Protein AF-A0A9W8TVK1-F1 (afdb_monomer_lite)

Organism: NCBI:txid2804962

Secondary structure (DSSP, 8-state):
---B-TTT--B-TTS-HHHHHHHHHHHHTT-PPPPP-----------------------GGGS------TTSSSPPPTTEETTHHHHHHHHHHHHHHTTS-S-EEES-TT--EE---TTTTTT-HHHHHHHHHHHHHHH-SS-TTHHHHHHSSS---HHHHHHHHHHHHHH---------SS-----SS-TTHHHHHHHS--TT------HHHHHHHHHHTT--EEEEEE----TTTTTHHHHHHHHHHHHHHHHHTTSSSHHHHHHHT-SEEE-SPPPEEEE-SS-EEEE-S-S-----S-EEEEEES---

Structure (mmCIF, N/CA/C/O backbone):
data_AF-A0A9W8TVK1-F1
#
_entry.id   AF-A0A9W8TVK1-F1
#
loop_
_atom_site.group_PDB
_atom_site.id
_atom_site.type_symbol
_atom_site.label_atom_id
_atom_site.label_alt_id
_atom_site.label_comp_id
_atom_site.label_asym_id
_atom_site.label_entity_id
_atom_site.label_seq_id
_atom_site.pdbx_PDB_ins_code
_atom_site.Cartn_x
_atom_site.Cartn_y
_atom_site.Cartn_z
_atom_site.occupancy
_atom_site.B_iso_or_equiv
_atom_site.auth_seq_id
_atom_site.auth_comp_id
_atom_site.auth_asym_id
_atom_site.auth_atom_id
_atom_site.pdbx_PDB_model_num
ATOM 1 N N . MET A 1 1 ? 12.553 9.347 27.589 1.00 48.44 1 MET A N 1
ATOM 2 C CA . MET A 1 1 ? 11.485 8.342 27.395 1.00 48.44 1 MET A CA 1
ATOM 3 C C . MET A 1 1 ? 12.047 7.304 26.443 1.00 48.44 1 MET A C 1
ATOM 5 O O . MET A 1 1 ? 12.415 7.686 25.342 1.00 48.44 1 MET A O 1
ATOM 9 N N . GLY A 1 2 ? 12.247 6.070 26.909 1.00 58.81 2 GLY A N 1
ATOM 10 C CA . GLY A 1 2 ? 12.900 5.011 26.130 1.00 58.81 2 GLY A CA 1
ATOM 11 C C . GLY A 1 2 ? 11.951 4.334 25.142 1.00 58.81 2 GLY A C 1
ATOM 12 O O . GLY A 1 2 ? 10.731 4.436 25.269 1.00 58.81 2 GLY A O 1
ATOM 13 N N . LEU A 1 3 ? 12.512 3.635 24.157 1.00 64.19 3 LEU A N 1
ATOM 14 C CA . LEU A 1 3 ? 11.744 2.901 23.151 1.00 64.19 3 LEU A CA 1
ATOM 15 C C . LEU A 1 3 ? 11.127 1.637 23.777 1.00 64.19 3 LEU A C 1
ATOM 17 O O . LEU A 1 3 ? 11.858 0.752 24.217 1.00 64.19 3 LEU A O 1
ATOM 21 N N . GLN A 1 4 ? 9.798 1.536 23.803 1.00 79.12 4 GLN A N 1
ATOM 22 C CA . GLN A 1 4 ? 9.070 0.379 24.342 1.00 79.12 4 GLN A CA 1
ATOM 23 C C . GLN A 1 4 ? 8.348 -0.397 23.235 1.00 79.12 4 GLN A C 1
ATOM 25 O O . GLN A 1 4 ? 7.828 0.194 22.283 1.00 79.12 4 GLN A O 1
ATOM 30 N N . CYS A 1 5 ? 8.315 -1.723 23.366 1.00 69.00 5 CYS A N 1
ATOM 31 C CA . CYS A 1 5 ? 7.496 -2.590 22.530 1.00 69.00 5 CYS A CA 1
ATOM 32 C C . CYS A 1 5 ? 6.014 -2.338 22.815 1.00 69.00 5 CYS A C 1
ATOM 34 O O . CYS A 1 5 ? 5.594 -2.380 23.964 1.00 69.00 5 CYS A O 1
ATOM 36 N N . GLN A 1 6 ? 5.206 -2.137 21.777 1.00 70.81 6 GLN A N 1
ATOM 37 C CA . GLN A 1 6 ? 3.778 -1.822 21.933 1.00 70.81 6 GLN A CA 1
ATOM 38 C C . GLN A 1 6 ? 2.880 -3.054 22.147 1.00 70.81 6 GLN A C 1
ATOM 40 O O . GLN A 1 6 ? 1.693 -2.911 22.413 1.00 70.81 6 GLN A O 1
ATOM 45 N N . LEU A 1 7 ? 3.432 -4.268 22.035 1.00 60.31 7 LEU A N 1
ATOM 46 C CA . LEU A 1 7 ? 2.686 -5.520 22.218 1.00 60.31 7 LEU A CA 1
ATOM 47 C C . LEU A 1 7 ? 2.876 -6.112 23.623 1.00 60.31 7 LEU A C 1
ATOM 49 O O . LEU A 1 7 ? 1.936 -6.674 24.179 1.00 60.31 7 LEU A O 1
ATOM 53 N N . CYS A 1 8 ? 4.063 -5.952 24.222 1.00 80.00 8 CYS A N 1
ATOM 54 C CA . CYS A 1 8 ? 4.372 -6.458 25.567 1.00 80.00 8 CYS A CA 1
ATOM 55 C C . CYS A 1 8 ? 4.938 -5.418 26.544 1.00 80.00 8 CYS A C 1
ATOM 57 O O . CYS A 1 8 ? 5.231 -5.770 27.682 1.00 80.00 8 CYS A O 1
ATOM 59 N N . TRP A 1 9 ? 5.095 -4.157 26.130 1.00 78.50 9 TRP A N 1
ATOM 60 C CA . TRP A 1 9 ? 5.579 -3.042 26.961 1.00 78.50 9 TRP A CA 1
ATOM 61 C C . TRP A 1 9 ? 7.025 -3.168 27.474 1.00 78.50 9 TRP A C 1
ATOM 63 O O . TRP A 1 9 ? 7.474 -2.354 28.281 1.00 78.50 9 TRP A O 1
ATOM 73 N N . GLU A 1 10 ? 7.800 -4.133 26.967 1.00 81.00 10 GLU A N 1
ATOM 74 C CA . GLU A 1 10 ? 9.226 -4.262 27.281 1.00 81.00 10 GLU A CA 1
ATOM 75 C C . GLU A 1 10 ? 10.049 -3.112 26.681 1.00 81.00 10 GLU A C 1
ATOM 77 O O . GLU A 1 10 ? 9.802 -2.658 25.561 1.00 81.00 10 GLU A O 1
ATOM 82 N N . ASN A 1 11 ? 11.068 -2.644 27.410 1.00 82.69 11 ASN A N 1
ATOM 83 C CA . ASN A 1 11 ? 12.014 -1.660 26.888 1.00 82.69 11 ASN A CA 1
ATOM 84 C C . ASN A 1 11 ? 12.935 -2.324 25.847 1.00 82.69 11 ASN A C 1
ATOM 86 O O . ASN A 1 11 ? 13.741 -3.193 26.174 1.00 82.69 11 ASN A O 1
ATOM 90 N N . ILE A 1 12 ? 12.832 -1.869 24.600 1.00 87.94 12 ILE A N 1
ATOM 91 C CA . ILE A 1 12 ? 13.580 -2.366 23.439 1.00 87.94 12 ILE A CA 1
ATOM 92 C C . ILE A 1 12 ? 14.610 -1.349 22.922 1.00 87.94 12 ILE A C 1
ATOM 94 O O . ILE A 1 12 ? 15.161 -1.501 21.830 1.00 87.94 12 ILE A O 1
ATOM 98 N N . GLU A 1 13 ? 14.896 -0.300 23.693 1.00 83.19 13 GLU A N 1
ATOM 99 C CA . GLU A 1 13 ? 15.828 0.771 23.332 1.00 83.19 13 GLU A CA 1
ATOM 100 C C . GLU A 1 13 ? 17.238 0.240 23.072 1.00 83.19 13 GLU A C 1
ATOM 102 O O . GLU A 1 13 ? 17.888 0.645 22.109 1.00 83.19 13 GLU A O 1
ATOM 107 N N . LYS A 1 14 ? 17.668 -0.744 23.867 1.00 85.25 14 LYS A N 1
ATOM 108 C CA . LYS A 1 14 ? 18.989 -1.374 23.745 1.00 85.25 14 LYS A CA 1
ATOM 109 C C . LYS A 1 14 ? 19.090 -2.402 22.616 1.00 85.25 14 LYS A C 1
ATOM 111 O O . LYS A 1 14 ? 20.194 -2.839 22.314 1.00 85.25 14 LYS A O 1
ATOM 116 N N . LEU A 1 15 ? 17.971 -2.791 22.001 1.00 85.19 15 LEU A N 1
ATOM 117 C CA . LEU A 1 15 ? 17.975 -3.745 20.894 1.00 85.19 15 LEU A CA 1
ATOM 118 C C . LEU A 1 15 ? 18.410 -3.060 19.595 1.00 85.19 15 LEU A C 1
ATOM 120 O O . LEU A 1 15 ? 17.999 -1.933 19.305 1.00 85.19 15 LEU A O 1
ATOM 124 N N . THR A 1 16 ? 19.190 -3.763 18.780 1.00 79.38 16 THR A N 1
ATOM 125 C CA . THR A 1 16 ? 19.465 -3.375 17.391 1.00 79.38 16 THR A CA 1
ATOM 126 C C . THR A 1 16 ? 18.196 -3.464 16.537 1.00 79.38 16 THR A C 1
ATOM 128 O O . THR A 1 16 ? 17.212 -4.099 16.912 1.00 79.38 16 THR A O 1
ATOM 131 N N . VAL A 1 17 ? 18.199 -2.848 15.350 1.00 61.03 17 VAL A N 1
ATOM 132 C CA . VAL A 1 17 ? 17.034 -2.862 14.442 1.00 61.03 17 VAL A CA 1
ATOM 133 C C . VAL A 1 17 ? 16.590 -4.294 14.107 1.00 61.03 17 VAL A C 1
ATOM 135 O O . VAL A 1 17 ? 15.400 -4.593 14.185 1.00 61.03 17 VAL A O 1
ATOM 138 N N . SER A 1 18 ? 17.535 -5.193 13.818 1.00 68.38 18 SER A N 1
ATOM 139 C CA . SER A 1 18 ? 17.247 -6.604 13.529 1.00 68.38 18 SER A CA 1
ATOM 140 C C . SER A 1 18 ? 16.672 -7.348 14.738 1.00 68.38 18 SER A C 1
ATOM 142 O O . SER A 1 18 ? 15.783 -8.183 14.590 1.00 68.38 18 SER A O 1
ATOM 144 N N . GLU A 1 19 ? 17.137 -7.035 15.949 1.00 72.94 19 GLU A N 1
ATOM 145 C CA . GLU A 1 19 ? 16.622 -7.642 17.180 1.00 72.94 19 GLU A CA 1
ATOM 146 C C . GLU A 1 19 ? 15.228 -7.135 17.540 1.00 72.94 19 GLU A C 1
ATOM 148 O O . GLU A 1 19 ? 14.404 -7.921 18.000 1.00 72.94 19 GLU A O 1
ATOM 153 N N . ARG A 1 20 ? 14.941 -5.854 17.282 1.00 78.81 20 ARG A N 1
ATOM 154 C CA . ARG A 1 20 ? 13.591 -5.293 17.418 1.00 78.81 20 ARG A CA 1
ATOM 155 C C . ARG A 1 20 ? 12.631 -5.955 16.440 1.00 78.81 20 ARG A C 1
ATOM 157 O O . ARG A 1 20 ? 11.537 -6.326 16.844 1.00 78.81 20 ARG A O 1
ATOM 164 N N . GLN A 1 21 ? 13.042 -6.141 15.184 1.00 64.81 21 GLN A N 1
ATOM 165 C CA . GLN A 1 21 ? 12.218 -6.831 14.190 1.00 64.81 21 GLN A CA 1
ATOM 166 C C . GLN A 1 21 ? 11.908 -8.263 14.637 1.00 64.81 21 GLN A C 1
ATOM 168 O O . GLN A 1 21 ? 10.742 -8.617 14.739 1.00 64.81 21 GLN A O 1
ATOM 173 N N . ARG A 1 22 ? 12.928 -9.032 15.043 1.00 71.38 22 ARG A N 1
ATOM 174 C CA . ARG A 1 22 ? 12.742 -10.385 15.594 1.00 71.38 22 ARG A CA 1
ATOM 175 C C . ARG A 1 22 ? 11.831 -10.403 16.828 1.00 71.38 22 ARG A C 1
ATOM 177 O O . ARG A 1 22 ? 11.047 -11.327 17.002 1.00 71.38 22 ARG A O 1
ATOM 184 N N . HIS A 1 23 ? 11.932 -9.395 17.694 1.00 75.94 23 HIS A N 1
ATOM 185 C CA . HIS A 1 23 ? 11.050 -9.257 18.851 1.00 75.94 23 HIS A CA 1
ATOM 186 C C . HIS A 1 23 ? 9.583 -9.071 18.427 1.00 75.94 23 HIS A C 1
ATOM 188 O O . HIS A 1 23 ? 8.706 -9.712 18.998 1.00 75.94 23 HIS A O 1
ATOM 194 N N . TYR A 1 24 ? 9.309 -8.246 17.411 1.00 69.38 24 TYR A N 1
ATOM 195 C CA . TYR A 1 24 ? 7.961 -8.098 16.854 1.00 69.38 24 TYR A CA 1
ATOM 196 C C . TYR A 1 24 ? 7.476 -9.369 16.148 1.00 69.38 24 TYR A C 1
ATOM 198 O O . TYR A 1 24 ? 6.328 -9.761 16.349 1.00 69.38 24 TYR A O 1
ATOM 206 N N . ASP A 1 25 ? 8.346 -10.044 15.396 1.00 72.00 25 ASP A N 1
ATOM 207 C CA . ASP A 1 25 ? 8.019 -11.296 14.706 1.00 72.00 25 ASP A CA 1
ATOM 208 C C . ASP A 1 25 ? 7.577 -12.384 15.709 1.00 72.00 25 ASP A C 1
ATOM 210 O O . ASP A 1 25 ? 6.570 -13.053 15.495 1.00 72.00 25 ASP A O 1
ATOM 214 N N . ASN A 1 26 ? 8.229 -12.479 16.876 1.00 75.50 26 ASN A N 1
ATOM 215 C CA . ASN A 1 26 ? 7.850 -13.427 17.933 1.00 75.50 26 ASN A CA 1
ATOM 216 C C . ASN A 1 26 ? 6.428 -13.207 18.487 1.00 75.50 26 ASN A C 1
ATOM 218 O O . ASN A 1 26 ? 5.752 -14.178 18.837 1.00 75.50 26 ASN A O 1
ATOM 222 N N . HIS A 1 27 ? 5.965 -11.953 18.571 1.00 72.62 27 HIS A N 1
ATOM 223 C CA . HIS A 1 27 ? 4.588 -11.650 18.989 1.00 72.62 27 HIS A CA 1
ATOM 224 C C . HIS A 1 27 ? 3.573 -12.084 17.933 1.00 72.62 27 HIS A C 1
ATOM 226 O O . HIS A 1 27 ? 2.499 -12.578 18.273 1.00 72.62 27 HIS A O 1
ATOM 232 N N . LEU A 1 28 ? 3.921 -11.920 16.654 1.00 56.22 28 LEU A N 1
ATOM 233 C CA . LEU A 1 28 ? 3.076 -12.296 15.520 1.00 56.22 28 LEU A CA 1
ATOM 234 C C . LEU A 1 28 ? 2.984 -13.819 15.349 1.00 56.22 28 LEU A C 1
ATOM 236 O O . LEU A 1 28 ? 1.941 -14.329 14.949 1.00 56.22 28 LEU A O 1
ATOM 240 N N . GLU A 1 29 ? 4.041 -14.548 15.708 1.00 74.94 29 GLU A N 1
ATOM 241 C CA . GLU A 1 29 ? 4.100 -16.015 15.661 1.00 74.94 29 GLU A CA 1
ATOM 242 C C . GLU A 1 29 ? 3.515 -16.706 16.912 1.00 74.94 29 GLU A C 1
ATOM 244 O O . GLU A 1 29 ? 3.538 -17.934 17.014 1.00 74.94 29 GLU A O 1
ATOM 249 N N . GLY A 1 30 ? 2.962 -15.951 17.870 1.00 48.38 30 GLY A N 1
ATOM 250 C CA . GLY A 1 30 ? 2.221 -16.507 19.009 1.00 48.38 30 GLY A CA 1
ATOM 251 C C . GLY A 1 30 ? 3.072 -17.253 20.043 1.00 48.38 30 GLY A C 1
ATOM 252 O O . GLY A 1 30 ? 2.536 -18.050 20.815 1.00 48.38 30 GLY A O 1
ATOM 253 N N . ARG A 1 31 ? 4.386 -17.007 20.107 1.00 43.75 31 ARG A N 1
ATOM 254 C CA . ARG A 1 31 ? 5.243 -17.573 21.158 1.00 43.75 31 ARG A CA 1
ATOM 255 C C . ARG A 1 31 ? 5.283 -16.636 22.361 1.00 43.75 31 ARG A C 1
ATOM 257 O O . ARG A 1 31 ? 6.187 -15.818 22.493 1.00 43.75 31 ARG A O 1
ATOM 264 N N . SER A 1 32 ? 4.318 -16.771 23.266 1.00 37.47 32 SER A N 1
ATOM 265 C CA . SER A 1 32 ? 4.466 -16.227 24.619 1.00 37.47 32 SER A CA 1
ATOM 266 C C . SER A 1 32 ? 5.673 -16.882 25.303 1.00 37.47 32 SER A C 1
ATOM 268 O O . SER A 1 32 ? 5.764 -18.109 25.357 1.00 37.47 32 SER A O 1
ATOM 270 N N . SER A 1 33 ? 6.609 -16.059 25.783 1.00 38.22 33 SER A N 1
ATOM 271 C CA . SER A 1 33 ? 7.839 -16.462 26.479 1.00 38.22 33 SER A CA 1
ATOM 272 C C . SER A 1 33 ? 7.597 -17.530 27.557 1.00 38.22 33 SER A C 1
ATOM 274 O O . SER A 1 33 ? 6.636 -17.400 28.319 1.00 38.22 33 SER A O 1
ATOM 276 N N . PRO A 1 34 ? 8.482 -18.531 27.727 1.00 37.75 34 PRO A N 1
ATOM 277 C CA . PRO A 1 34 ? 8.490 -19.345 28.933 1.00 37.75 34 PRO A CA 1
ATOM 278 C C . PRO A 1 34 ? 9.173 -18.589 30.079 1.00 37.75 34 PRO A C 1
ATOM 280 O O . PRO A 1 34 ? 10.246 -18.005 29.914 1.00 37.75 34 PRO A O 1
ATOM 283 N N . GLN A 1 35 ? 8.536 -18.629 31.248 1.00 32.56 35 GLN A N 1
ATOM 284 C CA . GLN A 1 35 ? 9.094 -18.207 32.528 1.00 32.56 35 GLN A CA 1
ATOM 285 C C . GLN A 1 35 ? 10.320 -19.046 32.936 1.00 32.56 35 GLN A C 1
ATOM 287 O O . GLN A 1 35 ? 10.509 -20.187 32.527 1.00 32.56 35 GLN A O 1
ATOM 292 N N . SER A 1 36 ? 11.138 -18.414 33.772 1.00 32.69 36 SER A N 1
ATOM 293 C CA . SER A 1 36 ? 12.421 -18.815 34.352 1.00 32.69 36 SER A CA 1
ATOM 294 C C . SER A 1 36 ? 12.428 -20.052 35.267 1.00 32.69 36 SER A C 1
ATOM 296 O O . SER A 1 36 ? 11.497 -20.253 36.043 1.00 32.69 36 SER A O 1
ATOM 298 N N . GLY A 1 37 ? 13.591 -20.723 35.302 1.00 27.00 37 GLY A N 1
ATOM 299 C CA . GLY A 1 37 ? 14.055 -21.696 36.313 1.00 27.00 37 GLY A CA 1
ATOM 300 C C . GLY A 1 37 ? 14.293 -23.075 35.680 1.00 27.00 37 GLY A C 1
ATOM 301 O O . GLY A 1 37 ? 13.379 -23.612 35.081 1.00 27.00 37 GLY A O 1
ATOM 302 N N . SER A 1 38 ? 15.458 -23.723 35.710 1.00 28.02 38 SER A N 1
ATOM 303 C CA . SER A 1 38 ? 16.567 -23.710 36.664 1.00 28.02 38 SER A CA 1
ATOM 304 C C . SER A 1 38 ? 17.838 -24.337 36.041 1.00 28.02 38 SER A C 1
ATOM 306 O O . SER A 1 38 ? 17.828 -24.952 34.979 1.00 28.02 38 SER A O 1
ATOM 308 N N . SER A 1 39 ? 18.951 -24.107 36.728 1.00 29.56 39 SER A N 1
ATOM 309 C CA . SER A 1 39 ? 20.354 -24.454 36.477 1.00 29.56 39 SER A CA 1
ATOM 310 C C . SER A 1 39 ? 20.704 -25.920 36.169 1.00 29.56 39 SER A C 1
ATOM 312 O O . SER A 1 39 ? 20.325 -26.807 36.926 1.00 29.56 39 SER A O 1
ATOM 314 N N . ALA A 1 40 ? 21.622 -26.132 35.215 1.00 27.73 40 ALA A N 1
ATOM 315 C CA . ALA A 1 40 ? 22.665 -27.163 35.292 1.00 27.73 40 ALA A CA 1
ATOM 316 C C . ALA A 1 40 ? 23.857 -26.823 34.374 1.00 27.73 40 ALA A C 1
ATOM 318 O O . ALA A 1 40 ? 23.714 -26.222 33.314 1.00 27.73 40 ALA A O 1
ATOM 319 N N . SER A 1 41 ? 25.051 -27.168 34.845 1.00 28.06 41 SER A N 1
ATOM 320 C CA . SER A 1 41 ? 26.363 -26.720 34.373 1.00 28.06 41 SER A CA 1
ATOM 321 C C . SER A 1 41 ? 26.995 -27.616 33.297 1.00 28.06 41 SER A C 1
ATOM 323 O O . SER A 1 41 ? 26.725 -28.814 33.308 1.00 28.06 41 SER A O 1
ATOM 325 N N . ARG A 1 42 ? 28.021 -27.065 32.612 1.00 28.09 42 ARG A N 1
ATOM 326 C CA . ARG A 1 42 ? 29.161 -27.746 31.934 1.00 28.09 42 ARG A CA 1
ATOM 327 C C . ARG A 1 42 ? 28.775 -28.485 30.633 1.00 28.09 42 ARG A C 1
ATOM 329 O O . ARG A 1 42 ? 27.753 -29.139 30.579 1.00 28.09 42 ARG A O 1
ATOM 336 N N . ARG A 1 43 ? 29.520 -28.436 29.526 1.00 27.03 43 ARG A N 1
ATOM 337 C CA . ARG A 1 43 ? 30.972 -28.375 29.295 1.00 27.03 43 ARG A CA 1
ATOM 338 C C . ARG A 1 43 ? 31.239 -27.746 27.922 1.00 27.03 43 ARG A C 1
ATOM 340 O O . ARG A 1 43 ? 30.448 -27.901 26.999 1.00 27.03 43 ARG A O 1
ATOM 347 N N . SER A 1 44 ? 32.382 -27.081 27.819 1.00 35.31 44 SER A N 1
ATOM 348 C CA . SER A 1 44 ? 33.065 -26.793 26.562 1.00 35.31 44 SER A CA 1
ATOM 349 C C . SER A 1 44 ? 33.412 -28.088 25.835 1.00 35.31 44 SER A C 1
ATOM 351 O O . SER A 1 44 ? 34.002 -28.954 26.468 1.00 35.31 44 SER A O 1
ATOM 353 N N . ASP A 1 45 ? 33.150 -28.159 24.533 1.00 26.61 45 ASP A N 1
ATOM 354 C CA . ASP A 1 45 ? 34.014 -28.888 23.605 1.00 26.61 45 ASP A CA 1
ATOM 355 C C . ASP A 1 45 ? 33.942 -28.245 22.219 1.00 26.61 45 ASP A C 1
ATOM 357 O O . ASP A 1 45 ? 32.907 -28.179 21.555 1.00 26.61 45 ASP A O 1
ATOM 361 N N . SER A 1 46 ? 35.085 -27.699 21.821 1.00 32.00 46 SER A N 1
ATOM 362 C CA . SER A 1 46 ? 35.369 -27.183 20.495 1.00 32.00 46 SER A CA 1
ATOM 363 C C . SER A 1 46 ? 35.522 -28.344 19.517 1.00 32.00 46 SER A C 1
ATOM 365 O O . SER A 1 46 ? 36.474 -29.114 19.635 1.00 32.00 46 SER A O 1
ATOM 367 N N . TRP A 1 47 ? 34.671 -28.413 18.494 1.00 25.78 47 TRP A N 1
ATOM 368 C CA . TRP A 1 47 ? 34.967 -29.206 17.303 1.00 25.78 47 TRP A CA 1
ATOM 369 C C . TRP A 1 47 ? 34.972 -28.307 16.070 1.00 25.78 47 TRP A C 1
ATOM 371 O O . TRP A 1 47 ? 33.945 -27.995 15.469 1.00 25.78 47 TRP A O 1
ATOM 381 N N . PHE A 1 48 ? 36.177 -27.879 15.698 1.00 29.59 48 PHE A N 1
ATOM 382 C CA . PHE A 1 48 ? 36.473 -27.324 14.385 1.00 29.59 48 PHE A CA 1
ATOM 383 C C . PHE A 1 48 ? 36.118 -28.362 13.313 1.00 29.59 48 PHE A C 1
ATOM 385 O O . PHE A 1 48 ? 36.803 -29.371 13.178 1.00 29.59 48 PHE A O 1
ATOM 392 N N . SER A 1 49 ? 35.091 -28.092 12.510 1.00 30.42 49 SER A N 1
ATOM 393 C CA . SER A 1 49 ? 34.907 -28.753 11.216 1.00 30.42 49 SER A CA 1
ATOM 394 C C . SER A 1 49 ? 34.841 -27.690 10.129 1.00 30.42 49 SER A C 1
ATOM 396 O O . SER A 1 49 ? 33.859 -26.966 9.988 1.00 30.42 49 SER A O 1
ATOM 398 N N . LYS A 1 50 ? 35.937 -27.579 9.369 1.00 36.03 50 LYS A N 1
ATOM 399 C CA . LYS A 1 50 ? 36.043 -26.784 8.139 1.00 36.03 50 LYS A CA 1
ATOM 400 C C . LYS A 1 50 ? 35.084 -27.355 7.085 1.00 36.03 50 LYS A C 1
ATOM 402 O O . LYS A 1 50 ? 35.474 -28.190 6.274 1.00 36.03 50 LYS A O 1
ATOM 407 N N . GLY A 1 51 ? 33.838 -26.895 7.087 1.00 29.52 51 GLY A N 1
ATOM 408 C CA . GLY A 1 51 ? 32.890 -27.093 5.993 1.00 29.52 51 GLY A CA 1
ATOM 409 C C . GLY A 1 51 ? 32.956 -25.907 5.038 1.00 29.52 51 GLY A C 1
ATOM 410 O O . GLY A 1 51 ? 32.612 -24.792 5.412 1.00 29.52 51 GLY A O 1
ATOM 411 N N . LYS A 1 52 ? 33.433 -26.128 3.811 1.00 31.08 52 LYS A N 1
ATOM 412 C CA . LYS A 1 52 ? 33.442 -25.122 2.742 1.00 31.08 52 LYS A CA 1
ATOM 413 C 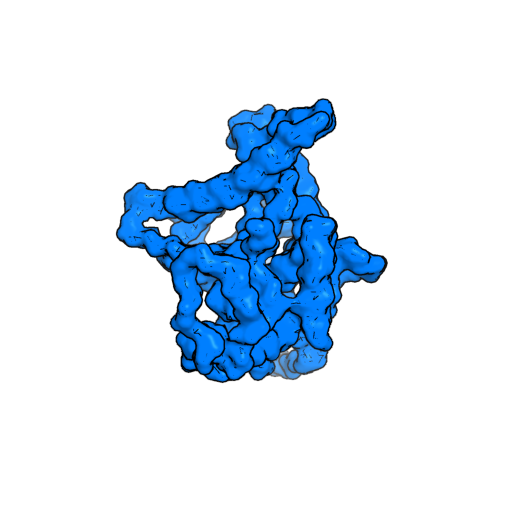C . LYS A 1 52 ? 32.005 -24.638 2.499 1.00 31.08 52 LYS A C 1
ATOM 415 O O . LYS A 1 52 ? 31.179 -25.422 2.038 1.00 31.08 52 LYS A O 1
ATOM 420 N N . SER A 1 53 ? 31.714 -23.366 2.780 1.00 30.55 53 SER A N 1
ATOM 421 C CA . SER A 1 53 ? 30.451 -22.733 2.386 1.00 30.55 53 SER A CA 1
ATOM 422 C C . SER A 1 53 ? 30.332 -22.753 0.866 1.00 30.55 53 SER A C 1
ATOM 424 O O . SER A 1 53 ? 30.935 -21.942 0.166 1.00 30.55 53 SER A O 1
ATOM 426 N N . LYS A 1 54 ? 29.547 -23.697 0.345 1.00 31.50 54 LYS A N 1
ATOM 427 C CA . LYS A 1 54 ? 28.989 -23.614 -1.002 1.00 31.50 54 LYS A CA 1
ATOM 428 C C . LYS A 1 54 ? 28.017 -22.433 -0.978 1.00 31.50 54 LYS A C 1
ATOM 430 O O . LYS A 1 54 ? 26.929 -22.551 -0.423 1.00 31.50 54 LYS A O 1
ATOM 435 N N . MET A 1 55 ? 28.425 -21.288 -1.526 1.00 30.14 55 MET A N 1
ATOM 436 C CA . MET A 1 55 ? 27.480 -20.236 -1.904 1.00 30.14 55 MET A CA 1
ATOM 437 C C . MET A 1 55 ? 26.439 -20.884 -2.819 1.00 30.14 55 MET A C 1
ATOM 439 O O . MET A 1 55 ? 26.768 -21.313 -3.926 1.00 30.14 55 MET A O 1
ATOM 443 N N . MET A 1 56 ? 25.207 -21.030 -2.329 1.00 32.81 56 MET A N 1
ATOM 444 C CA . MET A 1 56 ? 24.085 -21.408 -3.175 1.00 32.81 56 MET A CA 1
ATOM 445 C C . MET A 1 56 ? 23.898 -20.289 -4.194 1.00 32.81 56 MET A C 1
ATOM 447 O O . MET A 1 56 ? 23.539 -19.170 -3.833 1.00 32.81 56 MET A O 1
ATOM 451 N N . PHE A 1 57 ? 24.152 -20.594 -5.463 1.00 35.38 57 PHE A N 1
ATOM 452 C CA . PHE A 1 57 ? 23.583 -19.829 -6.560 1.00 35.38 57 PHE A CA 1
ATOM 453 C C . PHE A 1 57 ? 22.062 -19.951 -6.425 1.00 35.38 57 PHE A C 1
ATOM 455 O O . PHE A 1 57 ? 21.500 -21.028 -6.619 1.00 35.38 57 PHE A O 1
ATOM 462 N N . VAL A 1 58 ? 21.415 -18.876 -5.974 1.00 42.81 58 VAL A N 1
ATOM 463 C CA . VAL A 1 58 ? 19.956 -18.779 -5.968 1.00 42.81 58 VAL A CA 1
ATOM 464 C C . VAL A 1 58 ? 19.534 -18.655 -7.422 1.00 42.81 58 VAL A C 1
ATOM 466 O O . VAL A 1 58 ? 19.935 -17.723 -8.117 1.00 42.81 58 VAL A O 1
ATOM 469 N N . ASP A 1 59 ? 18.785 -19.648 -7.877 1.00 42.22 59 ASP A N 1
ATOM 470 C CA . ASP A 1 59 ? 18.228 -19.686 -9.217 1.00 42.22 59 ASP A CA 1
ATOM 471 C C . ASP A 1 59 ? 17.288 -18.491 -9.428 1.00 42.22 59 ASP A C 1
ATOM 473 O O . ASP A 1 59 ? 16.357 -18.278 -8.643 1.00 42.22 59 ASP A O 1
ATOM 477 N N . ARG A 1 60 ? 17.548 -17.696 -10.472 1.00 49.81 60 ARG A N 1
ATOM 478 C CA . ARG A 1 60 ? 16.767 -16.493 -10.803 1.00 49.81 60 ARG A CA 1
ATOM 479 C C . ARG A 1 60 ? 15.324 -16.818 -11.181 1.00 49.81 60 ARG A C 1
ATOM 481 O O . ARG A 1 60 ? 14.473 -15.938 -11.079 1.00 49.81 60 ARG A O 1
ATOM 488 N N . GLU A 1 61 ? 15.026 -18.066 -11.544 1.00 49.53 61 GLU A N 1
ATOM 489 C CA . GLU A 1 61 ? 13.653 -18.534 -11.773 1.00 49.53 61 GLU A CA 1
ATOM 490 C C . GLU A 1 61 ? 12.760 -18.412 -10.521 1.00 49.53 61 GLU A C 1
ATOM 492 O O . GLU A 1 61 ? 11.540 -18.345 -10.641 1.00 49.53 61 GLU A O 1
ATOM 497 N N . LYS A 1 62 ? 13.342 -18.290 -9.315 1.00 59.00 62 LYS A N 1
ATOM 498 C CA . LYS A 1 62 ? 12.600 -18.077 -8.057 1.00 59.00 62 LYS A CA 1
ATOM 499 C C . LYS A 1 62 ? 12.253 -16.615 -7.749 1.00 59.00 62 LYS A C 1
ATOM 501 O O . LYS A 1 62 ? 11.612 -16.359 -6.735 1.00 59.00 62 LYS A O 1
ATOM 506 N N . GLU A 1 63 ? 12.666 -15.653 -8.574 1.00 71.50 63 GLU A N 1
ATOM 507 C CA . GLU A 1 63 ? 12.426 -14.215 -8.347 1.00 71.50 63 GLU A CA 1
ATOM 508 C C . GLU A 1 63 ? 11.133 -13.705 -9.013 1.00 71.50 63 GLU A C 1
ATOM 510 O O . GLU A 1 63 ? 11.060 -12.560 -9.475 1.00 71.50 63 GLU A O 1
ATOM 515 N N . GLN A 1 64 ? 10.114 -14.564 -9.101 1.00 71.62 64 GLN A N 1
ATOM 516 C CA . GLN A 1 64 ? 8.793 -14.225 -9.625 1.00 71.62 64 GLN A CA 1
ATOM 517 C C . GLN A 1 64 ? 7.712 -14.607 -8.611 1.00 71.62 64 GLN A C 1
ATOM 519 O O . GLN A 1 64 ? 7.682 -15.726 -8.104 1.00 71.62 64 GLN A O 1
ATOM 524 N N . ASP A 1 65 ? 6.816 -13.663 -8.322 1.00 79.44 65 ASP A N 1
ATOM 525 C CA . ASP A 1 65 ? 5.623 -13.911 -7.516 1.00 79.44 65 ASP A CA 1
ATOM 526 C C . ASP A 1 65 ? 4.443 -14.253 -8.425 1.00 79.44 65 ASP A C 1
ATOM 528 O O . ASP A 1 65 ? 4.174 -13.545 -9.396 1.00 79.44 65 ASP A O 1
ATOM 532 N N . VAL A 1 66 ? 3.692 -15.287 -8.050 1.00 87.44 66 VAL A N 1
ATOM 533 C CA . VAL A 1 66 ? 2.348 -15.516 -8.586 1.00 87.44 66 VAL A CA 1
ATOM 534 C C . VAL A 1 66 ? 1.402 -14.571 -7.858 1.00 87.44 66 VAL A C 1
ATOM 536 O O . VAL A 1 66 ? 1.226 -14.673 -6.642 1.00 87.44 66 VAL A O 1
ATOM 539 N N . PHE A 1 67 ? 0.814 -13.628 -8.587 1.00 95.12 67 PHE A N 1
ATOM 540 C CA . PHE A 1 67 ? -0.168 -12.723 -8.011 1.00 95.12 67 PHE A CA 1
ATOM 541 C C . PHE A 1 67 ? -1.494 -13.437 -7.756 1.00 95.12 67 PHE A C 1
ATOM 543 O O . PHE A 1 67 ? -1.943 -14.255 -8.557 1.00 95.12 67 PHE A O 1
ATOM 550 N N . TRP A 1 68 ? -2.110 -13.114 -6.622 1.00 96.38 68 TRP A N 1
ATOM 551 C CA . TRP A 1 68 ? -3.376 -13.681 -6.190 1.00 96.38 68 TRP A CA 1
ATOM 552 C C . TRP A 1 68 ? -4.245 -12.612 -5.531 1.00 96.38 68 TRP A C 1
ATOM 554 O O . TRP A 1 68 ? -3.743 -11.733 -4.828 1.00 96.38 68 TRP A O 1
ATOM 564 N N . HIS A 1 69 ? -5.559 -12.712 -5.713 1.00 95.50 69 HIS A N 1
ATOM 565 C CA . HIS A 1 69 ? -6.532 -11.888 -5.004 1.00 95.50 69 HIS A CA 1
ATOM 566 C C . HIS A 1 69 ? -7.760 -12.723 -4.591 1.00 95.50 69 HIS A C 1
ATOM 568 O O . HIS A 1 69 ? -8.018 -13.771 -5.186 1.00 95.50 69 HIS A O 1
ATOM 574 N N . PRO A 1 70 ? -8.549 -12.276 -3.595 1.00 95.38 70 PRO A N 1
ATOM 575 C CA . PRO A 1 70 ? -9.595 -13.101 -2.984 1.00 95.38 70 PRO A CA 1
ATOM 576 C C . PRO A 1 70 ? -10.726 -13.590 -3.893 1.00 95.38 70 PRO A C 1
ATOM 578 O O . PRO A 1 70 ? -11.432 -14.516 -3.500 1.00 95.38 70 PRO A O 1
ATOM 581 N N . ALA A 1 71 ? -10.956 -12.972 -5.054 1.00 93.75 71 ALA A N 1
ATOM 582 C CA . ALA A 1 71 ? -11.972 -13.416 -6.012 1.00 93.75 71 ALA A CA 1
ATOM 583 C C . ALA A 1 71 ? -11.494 -14.562 -6.925 1.00 93.75 71 ALA A C 1
ATOM 585 O O . ALA A 1 71 ? -12.302 -15.119 -7.668 1.00 93.75 71 ALA A O 1
ATOM 586 N N . MET A 1 72 ? -10.214 -14.945 -6.873 1.00 95.06 72 MET A N 1
ATOM 587 C CA . MET A 1 72 ? -9.710 -16.106 -7.609 1.00 95.06 72 MET A CA 1
ATOM 588 C C . MET A 1 72 ? -10.187 -17.420 -6.980 1.00 95.06 72 MET A C 1
ATOM 590 O O . MET A 1 72 ? -10.302 -17.543 -5.764 1.00 95.06 72 MET A O 1
ATOM 594 N N . GLN A 1 73 ? -10.412 -18.434 -7.821 1.00 93.44 73 GLN A N 1
ATOM 595 C CA . GLN A 1 73 ? -10.828 -19.773 -7.375 1.00 93.44 73 GLN A CA 1
ATOM 596 C C . GLN A 1 73 ? -9.663 -20.616 -6.835 1.00 93.44 73 GLN A C 1
ATOM 598 O O . GLN A 1 73 ? -9.873 -21.586 -6.111 1.00 93.44 73 GLN A O 1
ATOM 603 N N . THR A 1 74 ? -8.428 -20.270 -7.200 1.00 94.44 74 THR A N 1
ATOM 604 C CA . THR A 1 74 ? -7.226 -20.964 -6.733 1.00 94.44 74 THR A CA 1
ATOM 605 C C . THR A 1 74 ? -6.935 -20.624 -5.271 1.00 94.44 74 THR A C 1
ATOM 607 O O . THR A 1 74 ? -7.203 -19.496 -4.851 1.00 94.44 74 THR A O 1
ATOM 610 N N . PRO A 1 75 ? -6.338 -21.542 -4.491 1.00 94.69 75 PRO A N 1
ATOM 611 C CA . PRO A 1 75 ? -5.914 -21.228 -3.130 1.00 94.69 75 PRO A CA 1
ATOM 612 C C . PRO A 1 75 ? -4.855 -20.108 -3.117 1.00 94.69 75 PRO A C 1
ATOM 614 O O . PRO A 1 75 ? -4.083 -19.993 -4.075 1.00 94.69 75 PRO A O 1
ATOM 617 N N . PRO A 1 76 ? -4.796 -19.291 -2.047 1.00 95.19 76 PRO A N 1
ATOM 618 C CA . PRO A 1 76 ? -3.783 -18.253 -1.918 1.00 95.19 76 PRO A CA 1
ATOM 619 C C . PRO A 1 76 ? -2.377 -18.868 -1.846 1.00 95.19 76 PRO A C 1
ATOM 621 O O . PRO A 1 76 ? -2.191 -19.890 -1.174 1.00 95.19 76 PRO A O 1
ATOM 624 N N . PRO A 1 77 ? -1.364 -18.247 -2.477 1.00 94.44 77 PRO A N 1
ATOM 625 C CA . PRO A 1 77 ? 0.028 -18.597 -2.232 1.00 94.44 77 PRO A CA 1
ATOM 626 C C . PRO A 1 77 ? 0.383 -18.427 -0.748 1.00 94.44 77 PRO A C 1
ATOM 628 O O . PRO A 1 77 ? -0.245 -17.655 -0.027 1.00 94.44 77 PRO A O 1
ATOM 631 N N . THR A 1 78 ? 1.424 -19.115 -0.278 1.00 91.38 78 THR A N 1
ATOM 632 C CA . THR A 1 78 ? 1.763 -19.195 1.159 1.00 91.38 78 THR A CA 1
ATOM 633 C C . THR A 1 78 ? 2.102 -17.853 1.809 1.00 91.38 78 THR A C 1
ATOM 635 O O . THR A 1 78 ? 1.980 -17.711 3.023 1.00 91.38 78 THR A O 1
ATOM 638 N N . ASN A 1 79 ? 2.520 -16.863 1.022 1.00 92.31 79 ASN A N 1
ATOM 639 C CA . ASN A 1 79 ? 2.785 -15.504 1.480 1.00 92.31 79 ASN A CA 1
ATOM 640 C C . ASN A 1 79 ? 1.557 -14.578 1.432 1.00 92.31 79 ASN A C 1
ATOM 642 O O . ASN A 1 79 ? 1.665 -13.428 1.846 1.00 92.31 79 ASN A O 1
ATOM 646 N N . PHE A 1 80 ? 0.401 -15.040 0.954 1.00 94.06 80 PHE A N 1
ATOM 647 C CA . PHE A 1 80 ? -0.849 -14.281 0.943 1.00 94.06 80 PHE A CA 1
ATOM 648 C C . PHE A 1 80 ? -1.720 -14.740 2.114 1.00 94.06 80 PHE A C 1
ATOM 650 O O . PHE A 1 80 ? -2.113 -15.900 2.208 1.00 94.06 80 PHE A O 1
ATOM 657 N N . ILE A 1 81 ? -2.033 -13.813 3.014 1.00 92.12 81 ILE A N 1
ATOM 658 C CA . ILE A 1 81 ? -2.750 -14.063 4.265 1.00 92.12 81 ILE A CA 1
ATOM 659 C C . ILE A 1 81 ? -4.099 -13.325 4.196 1.00 92.12 81 ILE A C 1
ATOM 661 O O . ILE A 1 81 ? -4.206 -12.165 4.619 1.00 92.12 81 ILE A O 1
ATOM 665 N N . PRO A 1 82 ? -5.140 -13.945 3.603 1.00 94.38 82 PRO A N 1
ATOM 666 C CA . PRO A 1 82 ? -6.492 -13.398 3.612 1.00 94.38 82 PRO A CA 1
ATOM 667 C C . PRO A 1 82 ? -7.134 -13.524 5.003 1.00 94.38 82 PRO A C 1
ATOM 669 O O . PRO A 1 82 ? -6.714 -14.319 5.841 1.00 94.38 82 PRO A O 1
ATOM 672 N N . GLY A 1 83 ? -8.191 -12.748 5.256 1.00 90.31 83 GLY A N 1
ATOM 673 C CA . GLY A 1 83 ? -8.995 -12.870 6.481 1.00 90.31 83 GLY A CA 1
ATOM 674 C C . GLY A 1 83 ? -8.434 -12.153 7.716 1.00 90.31 83 GLY A C 1
ATOM 675 O O . GLY A 1 83 ? -9.045 -12.218 8.784 1.00 90.31 83 GLY A O 1
ATOM 676 N N . LEU A 1 84 ? -7.330 -11.409 7.584 1.00 88.56 84 LEU A N 1
ATOM 677 C CA . LEU A 1 84 ? -6.749 -10.641 8.690 1.00 88.56 84 LEU A CA 1
ATOM 678 C C . LEU A 1 84 ? -7.695 -9.541 9.203 1.00 88.56 84 LEU A C 1
ATOM 680 O O . LEU A 1 84 ? -7.813 -9.347 10.413 1.00 88.56 84 LEU A O 1
ATOM 684 N N . ILE A 1 85 ? -8.412 -8.854 8.308 1.00 87.81 85 ILE A N 1
ATOM 685 C CA . ILE A 1 85 ? -9.340 -7.777 8.685 1.00 87.81 85 ILE A CA 1
ATOM 686 C C . ILE A 1 85 ? -10.507 -8.295 9.555 1.00 87.81 85 ILE A C 1
ATOM 688 O O . ILE A 1 85 ? -10.737 -7.717 10.619 1.00 87.81 85 ILE A O 1
ATOM 692 N N . PRO A 1 86 ? -11.195 -9.409 9.222 1.00 89.75 86 PRO A N 1
ATOM 693 C CA . PRO A 1 86 ? -12.174 -10.035 10.115 1.00 89.75 86 PRO A CA 1
ATOM 694 C C . PRO A 1 86 ? -11.623 -10.416 11.496 1.00 89.75 86 PRO A C 1
ATOM 696 O O . PRO A 1 86 ? -12.300 -10.229 12.512 1.00 89.75 86 PRO A O 1
ATOM 699 N N . VAL A 1 87 ? -10.390 -10.931 11.560 1.00 88.19 87 VAL A N 1
ATOM 700 C CA . VAL A 1 87 ? -9.735 -11.270 12.835 1.00 88.19 87 VAL A CA 1
ATOM 701 C C . VAL A 1 87 ? -9.496 -10.009 13.666 1.00 88.19 87 VAL A C 1
ATOM 703 O O . VAL A 1 87 ? -9.852 -9.978 14.848 1.00 88.19 87 VAL A O 1
ATOM 706 N N . LEU A 1 88 ? -8.978 -8.948 13.043 1.00 86.00 88 LEU A N 1
ATOM 707 C CA . LEU A 1 88 ? -8.756 -7.654 13.685 1.00 86.00 88 LEU A CA 1
ATOM 708 C C . LEU A 1 88 ? -10.072 -7.035 14.176 1.00 86.00 88 LEU A C 1
ATOM 710 O O . LEU A 1 88 ? -10.157 -6.601 15.322 1.00 86.00 88 LEU A O 1
ATOM 714 N N . LYS A 1 89 ? -11.137 -7.091 13.369 1.00 85.44 89 LYS A N 1
ATOM 715 C CA . LYS A 1 89 ? -12.490 -6.659 13.753 1.00 85.44 89 LYS A CA 1
ATOM 716 C C . LYS A 1 89 ? -12.960 -7.353 15.030 1.00 85.44 89 LYS A C 1
ATOM 718 O O . LYS A 1 89 ? -13.420 -6.698 15.963 1.00 85.44 89 LYS A O 1
ATOM 723 N N . LYS A 1 90 ? -12.801 -8.679 15.111 1.00 88.06 90 LYS A N 1
ATOM 724 C CA . LYS A 1 90 ? -13.168 -9.465 16.300 1.00 88.06 90 LYS A CA 1
ATOM 725 C C . LYS A 1 90 ? -12.328 -9.086 17.523 1.00 88.06 90 LYS A C 1
ATOM 727 O O . LYS A 1 90 ? -12.865 -9.029 18.630 1.00 88.06 90 LYS A O 1
ATOM 732 N N . ALA A 1 91 ? -11.032 -8.835 17.345 1.00 83.31 91 ALA A N 1
ATOM 733 C CA . ALA A 1 91 ? -10.151 -8.389 18.422 1.00 83.31 91 ALA A CA 1
ATOM 734 C C . ALA A 1 91 ? -10.545 -6.996 18.943 1.00 83.31 91 ALA A C 1
ATOM 736 O O . ALA A 1 91 ? -10.681 -6.811 20.152 1.00 83.31 91 ALA A O 1
ATOM 737 N N . LEU A 1 92 ? -10.828 -6.052 18.043 1.00 83.88 92 LEU A N 1
ATOM 738 C CA . LEU A 1 92 ? -11.256 -4.694 18.384 1.00 83.88 92 LEU A CA 1
ATOM 739 C C . LEU A 1 92 ? -12.624 -4.669 19.073 1.00 83.88 92 LEU A C 1
ATOM 741 O O . LEU A 1 92 ? -12.811 -3.916 20.022 1.00 83.88 92 LEU A O 1
ATOM 745 N N . LEU A 1 93 ? -13.562 -5.538 18.680 1.00 85.81 93 LEU A N 1
ATOM 746 C CA . LEU A 1 93 ? -14.840 -5.688 19.390 1.00 85.81 93 LEU A CA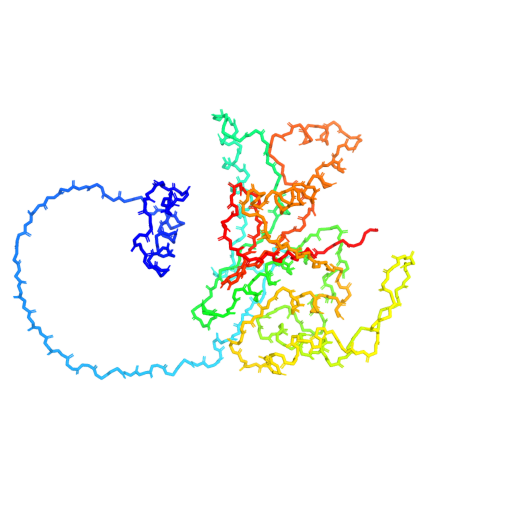 1
ATOM 747 C C . LEU A 1 93 ? -14.637 -6.168 20.835 1.00 85.81 93 LEU A C 1
ATOM 749 O O . LEU A 1 93 ? -15.266 -5.651 21.757 1.00 85.81 93 LEU A O 1
ATOM 753 N N . LYS A 1 94 ? -13.721 -7.120 21.059 1.00 83.50 94 LYS A N 1
ATOM 754 C CA . LYS A 1 94 ? -13.349 -7.551 22.418 1.00 83.50 94 LYS A CA 1
ATOM 755 C C . LYS A 1 94 ? -12.658 -6.434 23.203 1.00 83.50 94 LYS A C 1
ATOM 757 O O . LYS A 1 94 ? -12.893 -6.312 24.400 1.00 83.50 94 LYS A O 1
ATOM 762 N N . SER A 1 95 ? -11.812 -5.642 22.548 1.00 80.94 95 SER A N 1
ATOM 763 C CA . SER A 1 95 ? -11.154 -4.471 23.140 1.00 80.94 95 SER A CA 1
ATOM 764 C C . SER A 1 95 ? -12.168 -3.393 23.548 1.00 80.94 95 SER A C 1
ATOM 766 O O . SER A 1 95 ? -12.083 -2.835 24.641 1.00 80.94 95 SER A O 1
ATOM 768 N N . HIS A 1 96 ? -13.192 -3.164 22.721 1.00 81.56 96 HIS A N 1
ATOM 769 C CA . HIS A 1 96 ? -14.304 -2.267 23.031 1.00 81.56 96 HIS A CA 1
ATOM 770 C C . HIS A 1 96 ? -15.108 -2.737 24.246 1.00 81.56 96 HIS A C 1
ATOM 772 O O . HIS A 1 96 ? -15.359 -1.948 25.151 1.00 81.56 96 HIS A O 1
ATOM 778 N N . ALA A 1 97 ? -15.435 -4.031 24.330 1.00 88.00 97 ALA A N 1
ATOM 779 C CA . ALA A 1 97 ? -16.136 -4.594 25.488 1.00 88.00 97 ALA A CA 1
ATOM 780 C C . ALA A 1 97 ? -15.356 -4.439 26.811 1.00 88.00 97 ALA A C 1
ATOM 782 O O . ALA A 1 97 ? -15.953 -4.447 27.883 1.00 88.00 97 ALA A O 1
ATOM 783 N N . LYS A 1 98 ? -14.026 -4.281 26.742 1.00 89.56 98 LYS A N 1
ATOM 784 C CA . LYS A 1 98 ? -13.150 -3.988 27.890 1.00 89.56 98 LYS A CA 1
ATOM 785 C C . LYS A 1 98 ? -12.986 -2.487 28.174 1.00 89.56 98 LYS A C 1
ATOM 787 O O . LYS A 1 98 ? -12.261 -2.129 29.096 1.00 89.56 98 LYS A O 1
ATOM 792 N N . GLY A 1 99 ? -13.612 -1.615 27.383 1.00 82.62 99 GLY A N 1
ATOM 793 C CA . GLY A 1 99 ? -13.522 -0.159 27.514 1.00 82.62 99 GLY A CA 1
ATOM 794 C C . GLY A 1 99 ? -12.244 0.470 26.949 1.00 82.62 99 GLY A C 1
ATOM 795 O O . GLY A 1 99 ? -12.034 1.663 27.135 1.00 82.62 99 GLY A O 1
ATOM 796 N N . THR A 1 100 ? -11.384 -0.292 26.263 1.00 82.12 100 THR A N 1
ATOM 797 C CA . THR A 1 100 ? -10.117 0.225 25.711 1.00 82.12 100 THR A CA 1
ATOM 798 C C . THR A 1 100 ? -10.312 0.903 24.355 1.00 82.12 100 THR A C 1
ATOM 800 O O . THR A 1 100 ? -9.742 1.958 24.096 1.00 82.12 100 THR A O 1
ATOM 803 N N . THR A 1 101 ? -11.136 0.319 23.482 1.00 81.81 101 THR A N 1
ATOM 804 C CA . THR A 1 101 ? -11.432 0.882 22.157 1.00 81.81 101 THR A CA 1
ATOM 805 C C . THR A 1 101 ? -12.796 1.555 22.180 1.00 81.81 101 THR A C 1
ATOM 807 O O . THR A 1 101 ? -13.806 0.873 22.281 1.00 81.81 101 THR A O 1
ATOM 810 N N . THR A 1 102 ? -12.869 2.876 22.025 1.00 84.38 102 THR A N 1
ATOM 811 C CA . THR A 1 102 ? -14.170 3.568 21.932 1.00 84.38 102 THR A CA 1
ATOM 812 C C . THR A 1 102 ? -14.851 3.311 20.591 1.00 84.38 102 THR A C 1
ATOM 814 O O . THR A 1 102 ? -16.038 2.999 20.544 1.00 84.38 102 THR A O 1
ATOM 817 N N . ARG A 1 103 ? -14.095 3.431 19.494 1.00 83.25 103 ARG A N 1
ATOM 818 C CA . ARG A 1 103 ? -14.568 3.218 18.123 1.00 83.25 103 ARG A CA 1
ATOM 819 C C . ARG A 1 103 ? -13.402 2.826 17.222 1.00 83.25 103 ARG A C 1
ATOM 821 O O . ARG A 1 103 ? -12.297 3.328 17.415 1.00 83.25 103 ARG A O 1
ATOM 828 N N . ALA A 1 104 ? -13.653 1.992 16.219 1.00 84.25 104 ALA A N 1
ATOM 829 C CA . ALA A 1 104 ? -12.680 1.683 15.177 1.00 84.25 104 ALA A CA 1
ATOM 830 C C . ALA A 1 104 ? -13.340 1.544 13.800 1.00 84.25 104 ALA A C 1
ATOM 832 O O . ALA A 1 104 ? -14.463 1.055 13.670 1.00 84.25 104 ALA A O 1
ATOM 833 N N . VAL A 1 105 ? -12.617 1.968 12.764 1.00 85.25 105 VAL A N 1
ATOM 834 C CA . VAL A 1 105 ? -13.010 1.792 11.364 1.00 85.25 105 VAL A CA 1
ATOM 835 C C . VAL A 1 105 ? -11.859 1.106 10.642 1.00 85.25 105 VAL A C 1
ATOM 837 O O . VAL A 1 105 ? -10.745 1.619 10.612 1.00 85.25 105 VAL A O 1
ATOM 840 N N . LEU A 1 106 ? -12.133 -0.064 10.084 1.00 86.94 106 LEU A N 1
ATOM 841 C CA . LEU A 1 106 ? -11.210 -0.868 9.299 1.00 86.94 106 LEU A CA 1
ATOM 842 C C . LEU A 1 106 ? -11.434 -0.612 7.809 1.00 86.94 106 LEU A C 1
ATOM 844 O O . LEU A 1 106 ? -12.521 -0.206 7.396 1.00 86.94 106 LEU A O 1
ATOM 848 N N . CYS A 1 107 ? -10.404 -0.864 7.007 1.00 89.62 107 CYS A N 1
ATOM 849 C CA . CYS A 1 107 ? -10.496 -0.821 5.551 1.00 89.62 107 CYS A CA 1
ATOM 850 C C . CYS A 1 107 ? -11.360 -1.975 5.012 1.00 89.62 107 CYS A C 1
ATOM 852 O O . CYS A 1 107 ? -12.016 -2.705 5.764 1.00 89.62 107 CYS A O 1
ATOM 854 N N . TYR A 1 108 ? -11.352 -2.123 3.691 1.00 91.38 108 TYR A N 1
ATOM 855 C CA . TYR A 1 108 ? -12.030 -3.188 2.974 1.00 91.38 108 TYR A CA 1
ATOM 856 C C . TYR A 1 108 ? -11.834 -4.569 3.624 1.00 91.38 108 TYR A C 1
ATOM 858 O O . TYR A 1 108 ? -10.715 -5.039 3.820 1.00 91.38 108 TYR A O 1
ATOM 866 N N . GLU A 1 109 ? -12.946 -5.241 3.940 1.00 91.50 109 GLU A N 1
ATOM 867 C CA . GLU A 1 109 ? -12.965 -6.452 4.777 1.00 91.50 109 GLU A CA 1
ATOM 868 C C . GLU A 1 109 ? -12.198 -7.639 4.178 1.00 91.50 109 GLU A C 1
ATOM 870 O O . GLU A 1 109 ? -11.714 -8.493 4.917 1.00 91.50 109 GLU A O 1
ATOM 875 N N . ARG A 1 110 ? -12.044 -7.694 2.852 1.00 94.44 110 ARG A N 1
ATOM 876 C CA . ARG A 1 110 ? -11.301 -8.764 2.168 1.00 94.44 110 ARG A CA 1
ATOM 877 C C . ARG A 1 110 ? -9.867 -8.366 1.810 1.00 94.44 110 ARG A C 1
ATOM 879 O O . ARG A 1 110 ? -9.203 -9.109 1.096 1.00 94.44 110 ARG A O 1
ATOM 886 N N . ALA A 1 111 ? -9.358 -7.240 2.324 1.00 92.56 111 ALA A N 1
ATOM 887 C CA . ALA A 1 111 ? -7.958 -6.872 2.138 1.00 92.56 111 ALA A CA 1
ATOM 888 C C . ALA A 1 111 ? -7.020 -7.985 2.644 1.00 92.56 111 ALA A C 1
ATOM 890 O O . ALA A 1 111 ? -7.225 -8.576 3.711 1.00 92.56 111 ALA A O 1
ATOM 891 N N . VAL A 1 112 ? -5.994 -8.272 1.846 1.00 90.69 112 VAL A N 1
ATOM 892 C CA . VAL A 1 112 ? -5.056 -9.379 2.055 1.00 90.69 112 VAL A CA 1
ATOM 893 C C . VAL A 1 112 ? -3.729 -8.813 2.517 1.00 90.69 112 VAL A C 1
ATOM 895 O O . VAL A 1 112 ? -3.223 -7.862 1.924 1.00 90.69 112 VAL A O 1
ATOM 898 N N . TYR A 1 113 ? -3.147 -9.421 3.546 1.00 92.25 113 TYR A N 1
ATOM 899 C CA . TYR A 1 113 ? -1.765 -9.139 3.899 1.00 92.25 113 TYR A CA 1
ATOM 900 C C . TYR A 1 113 ? -0.837 -10.015 3.056 1.00 92.25 113 TYR A C 1
ATOM 902 O O . TYR A 1 113 ? -1.032 -11.226 2.992 1.00 92.25 113 TYR A O 1
ATOM 910 N N . ILE A 1 114 ? 0.163 -9.419 2.410 1.00 92.75 114 ILE A N 1
ATOM 911 C CA . ILE A 1 114 ? 1.140 -10.151 1.599 1.00 92.75 114 ILE A CA 1
ATOM 912 C C . ILE A 1 114 ? 2.503 -10.025 2.268 1.00 92.75 114 ILE A C 1
ATOM 914 O O . ILE A 1 114 ? 3.082 -8.937 2.326 1.00 92.75 114 ILE A O 1
ATOM 918 N N . SER A 1 115 ? 3.011 -11.140 2.784 1.00 89.25 115 SER A N 1
ATOM 919 C CA . SER A 1 115 ? 4.303 -11.187 3.453 1.00 89.25 115 SER A CA 1
ATOM 920 C C . SER A 1 115 ? 5.454 -11.153 2.448 1.00 89.25 115 SER A C 1
ATOM 922 O O . SER A 1 115 ? 5.350 -11.591 1.296 1.00 89.25 115 SER A O 1
ATOM 924 N N . ARG A 1 116 ? 6.583 -10.602 2.903 1.00 88.81 116 ARG A N 1
ATOM 925 C CA . ARG A 1 116 ? 7.841 -10.644 2.156 1.00 88.81 116 ARG A CA 1
ATOM 926 C C . ARG A 1 116 ? 8.307 -12.091 1.989 1.00 88.81 116 ARG A C 1
ATOM 928 O O . ARG A 1 116 ? 8.114 -12.916 2.882 1.00 88.81 116 ARG A O 1
ATOM 935 N N . GLN A 1 117 ? 9.008 -12.367 0.902 1.00 88.50 117 GLN A N 1
ATOM 936 C CA . GLN A 1 117 ? 9.737 -13.610 0.699 1.00 88.50 117 GLN A CA 1
ATOM 937 C C . GLN A 1 117 ? 11.242 -13.367 0.879 1.00 88.50 117 GLN A C 1
ATOM 939 O O . GLN A 1 117 ? 11.713 -12.242 1.043 1.00 88.50 117 GLN A O 1
ATOM 944 N N . MET A 1 118 ? 12.029 -14.444 0.899 1.00 87.69 118 MET A N 1
ATOM 945 C CA . MET A 1 118 ? 13.468 -14.358 1.182 1.00 87.69 118 MET A CA 1
ATOM 946 C C . MET A 1 118 ? 14.241 -13.528 0.149 1.00 87.69 118 MET A C 1
ATOM 948 O O . MET A 1 118 ? 15.209 -12.860 0.505 1.00 87.69 118 MET A O 1
ATOM 952 N N . TRP A 1 119 ? 13.824 -13.561 -1.116 1.00 90.81 119 TRP A N 1
ATOM 953 C CA . TRP A 1 119 ? 14.537 -12.912 -2.218 1.00 90.81 119 TRP A CA 1
ATOM 954 C C . TRP A 1 119 ? 14.260 -11.401 -2.309 1.00 90.81 119 TRP A C 1
ATOM 956 O O . TRP A 1 119 ? 15.109 -10.643 -2.783 1.00 90.81 119 TRP A O 1
ATOM 966 N N . ASP A 1 120 ? 13.114 -10.946 -1.795 1.00 90.69 120 ASP A N 1
ATOM 967 C CA . ASP A 1 120 ? 12.733 -9.533 -1.736 1.00 90.69 120 ASP A CA 1
ATOM 968 C C . ASP A 1 120 ? 12.806 -8.944 -0.316 1.00 90.69 120 ASP A C 1
ATOM 970 O O . ASP A 1 120 ? 12.467 -7.785 -0.088 1.00 90.69 120 ASP A O 1
ATOM 974 N N . ALA A 1 121 ? 13.318 -9.705 0.654 1.00 84.88 121 ALA A N 1
ATOM 975 C CA . ALA A 1 121 ? 13.287 -9.363 2.073 1.00 84.88 121 ALA A CA 1
ATOM 976 C C . ALA A 1 121 ? 13.919 -8.007 2.439 1.00 84.88 121 ALA A C 1
ATOM 978 O O . ALA A 1 121 ? 13.514 -7.403 3.436 1.00 84.88 121 ALA A O 1
ATOM 979 N N . SER A 1 122 ? 14.917 -7.550 1.677 1.00 85.94 122 SER A N 1
ATOM 980 C CA . SER A 1 122 ? 15.684 -6.325 1.943 1.00 85.94 122 SER A CA 1
ATOM 981 C C . SER A 1 122 ? 15.272 -5.120 1.096 1.00 85.94 122 SER A C 1
ATOM 983 O O . SER A 1 122 ? 15.852 -4.052 1.274 1.00 85.94 122 SER A O 1
ATOM 985 N N . TRP A 1 123 ? 14.323 -5.270 0.166 1.00 89.06 123 TRP A N 1
ATOM 986 C CA . TRP A 1 123 ? 13.994 -4.218 -0.810 1.00 89.06 123 TRP A CA 1
ATOM 987 C C . TRP A 1 123 ? 12.547 -4.220 -1.324 1.00 89.06 123 TRP A C 1
ATOM 989 O O . TRP A 1 123 ? 12.100 -3.242 -1.919 1.00 89.06 123 TRP A O 1
ATOM 999 N N . GLY A 1 124 ? 11.802 -5.298 -1.083 1.00 90.56 124 GLY A N 1
ATOM 1000 C CA . GLY A 1 124 ? 10.479 -5.559 -1.642 1.00 90.56 124 GLY A CA 1
ATOM 1001 C C . GLY A 1 124 ? 9.314 -4.860 -0.944 1.00 90.56 124 GLY A C 1
ATOM 1002 O O . GLY A 1 124 ? 8.183 -4.999 -1.395 1.00 90.56 124 GLY A O 1
ATOM 1003 N N . CYS A 1 125 ? 9.531 -4.121 0.148 1.00 89.56 125 CYS A N 1
ATOM 1004 C CA . CYS A 1 125 ? 8.437 -3.600 0.983 1.00 89.56 125 CYS A CA 1
ATOM 1005 C C . CYS A 1 125 ? 7.447 -2.707 0.210 1.00 89.56 125 CYS A C 1
ATOM 1007 O O . CYS A 1 125 ? 6.237 -2.923 0.305 1.00 89.56 125 CYS A O 1
ATOM 1009 N N . GLY A 1 126 ? 7.938 -1.775 -0.613 1.00 90.19 126 GLY A N 1
ATOM 1010 C CA . GLY A 1 126 ? 7.091 -0.948 -1.481 1.00 90.19 126 GLY A CA 1
ATOM 1011 C C . GLY A 1 126 ? 6.303 -1.784 -2.497 1.00 90.19 126 GLY A C 1
ATOM 1012 O O . GLY A 1 126 ? 5.100 -1.595 -2.667 1.00 90.19 126 GLY A O 1
ATOM 1013 N N . TYR A 1 127 ? 6.946 -2.793 -3.087 1.00 95.12 127 TYR A N 1
ATOM 1014 C CA . TYR A 1 127 ? 6.313 -3.710 -4.035 1.00 95.12 127 TYR A CA 1
ATOM 1015 C C . TYR A 1 127 ? 5.208 -4.544 -3.375 1.00 95.12 127 TYR A C 1
ATOM 1017 O O . TYR A 1 127 ? 4.118 -4.668 -3.926 1.00 95.12 127 TYR A O 1
ATOM 1025 N N . ARG A 1 128 ? 5.437 -5.067 -2.165 1.00 94.56 128 ARG A N 1
ATOM 1026 C CA . ARG A 1 128 ? 4.428 -5.822 -1.402 1.00 94.56 128 ARG A CA 1
ATOM 1027 C C . ARG A 1 128 ? 3.224 -4.952 -1.043 1.00 94.56 128 ARG A C 1
ATOM 1029 O O . ARG A 1 128 ? 2.092 -5.408 -1.176 1.00 94.56 128 ARG A O 1
ATOM 1036 N N . ASN A 1 129 ? 3.444 -3.689 -0.675 1.00 93.38 129 ASN A N 1
ATOM 1037 C CA . ASN A 1 129 ? 2.355 -2.737 -0.430 1.00 93.38 129 ASN A CA 1
ATOM 1038 C C . ASN A 1 129 ? 1.528 -2.444 -1.688 1.00 93.38 129 ASN A C 1
ATOM 1040 O O . ASN A 1 129 ? 0.297 -2.377 -1.620 1.00 93.38 129 ASN A O 1
ATOM 1044 N N . PHE A 1 130 ? 2.189 -2.323 -2.839 1.00 95.56 130 PHE A N 1
ATOM 1045 C CA . PHE A 1 130 ? 1.512 -2.221 -4.127 1.00 95.56 130 PHE A CA 1
ATOM 1046 C C . PHE A 1 130 ? 0.656 -3.466 -4.420 1.00 95.56 130 PHE A C 1
ATOM 1048 O O . PHE A 1 130 ? -0.515 -3.322 -4.775 1.00 95.56 130 PHE A O 1
ATOM 1055 N N . LEU A 1 131 ? 1.183 -4.679 -4.203 1.00 96.06 131 LEU A N 1
ATOM 1056 C CA . LEU A 1 131 ? 0.420 -5.916 -4.417 1.00 96.06 131 LEU A CA 1
ATOM 1057 C C . LEU A 1 131 ? -0.794 -6.011 -3.490 1.00 96.06 131 LEU A C 1
ATOM 1059 O O . LEU A 1 131 ? -1.869 -6.394 -3.943 1.00 96.06 131 LEU A O 1
ATOM 1063 N N . MET A 1 132 ? -0.654 -5.624 -2.218 1.00 95.75 132 MET A N 1
ATOM 1064 C CA . MET A 1 132 ? -1.777 -5.608 -1.273 1.00 95.75 132 MET A CA 1
ATOM 1065 C C . MET A 1 132 ? -2.876 -4.636 -1.729 1.00 95.75 132 MET A C 1
ATOM 1067 O O . MET A 1 132 ? -4.062 -4.949 -1.630 1.00 95.75 132 MET A O 1
ATOM 1071 N N . SER A 1 133 ? -2.487 -3.488 -2.291 1.00 95.50 133 SER A N 1
ATOM 1072 C CA . SER A 1 133 ? -3.431 -2.512 -2.849 1.00 95.50 133 SER A CA 1
ATOM 1073 C C . SER A 1 133 ? -4.132 -3.059 -4.094 1.00 95.50 133 SER A C 1
ATOM 1075 O O . SER A 1 133 ? -5.353 -2.977 -4.187 1.00 95.50 133 SER A O 1
ATOM 1077 N N . CYS A 1 134 ? -3.393 -3.691 -5.012 1.00 96.56 134 CYS A N 1
ATOM 1078 C CA . CYS A 1 134 ? -3.977 -4.334 -6.191 1.00 96.56 134 CYS A CA 1
ATOM 1079 C C . CYS A 1 134 ? -4.952 -5.451 -5.811 1.00 96.56 134 CYS A C 1
ATOM 1081 O O . CYS A 1 134 ? -6.046 -5.511 -6.361 1.00 96.56 134 CYS A O 1
ATOM 1083 N N . ALA A 1 135 ? -4.598 -6.300 -4.841 1.00 96.12 135 ALA A N 1
ATOM 1084 C CA . ALA A 1 135 ? -5.464 -7.385 -4.388 1.00 96.12 135 ALA A CA 1
ATOM 1085 C C . ALA A 1 135 ? -6.798 -6.861 -3.834 1.00 96.12 135 ALA A C 1
ATOM 1087 O O . ALA A 1 135 ? -7.839 -7.454 -4.099 1.00 96.12 135 ALA A O 1
ATOM 1088 N N . ALA A 1 136 ? -6.784 -5.733 -3.114 1.00 95.12 136 ALA A N 1
ATOM 1089 C CA . ALA A 1 136 ? -8.005 -5.081 -2.648 1.00 95.12 136 ALA A CA 1
ATOM 1090 C C . ALA A 1 136 ? -8.801 -4.439 -3.802 1.00 95.12 136 ALA A C 1
ATOM 1092 O O . ALA A 1 136 ? -10.007 -4.654 -3.902 1.00 95.12 136 ALA A O 1
ATOM 1093 N N . LEU A 1 137 ? -8.137 -3.699 -4.698 1.00 95.25 137 LEU A N 1
ATOM 1094 C CA . LEU A 1 137 ? -8.770 -2.995 -5.823 1.00 95.25 137 LEU A CA 1
ATOM 1095 C C . LEU A 1 137 ? -9.398 -3.938 -6.856 1.00 95.25 137 LEU A C 1
ATOM 1097 O O . LEU A 1 137 ? -10.433 -3.602 -7.428 1.00 95.25 137 LEU A O 1
ATOM 1101 N N . MET A 1 138 ? -8.789 -5.102 -7.084 1.00 95.50 138 MET A N 1
ATOM 1102 C CA . MET A 1 138 ? -9.294 -6.126 -8.005 1.00 95.50 138 MET A CA 1
ATOM 1103 C C . MET A 1 138 ? -10.406 -6.987 -7.393 1.00 95.50 138 MET A C 1
ATOM 1105 O O . MET A 1 138 ? -11.121 -7.661 -8.127 1.00 95.50 138 MET A O 1
ATOM 1109 N N . ASP A 1 139 ? -10.557 -6.988 -6.067 1.00 95.69 139 ASP A N 1
ATOM 1110 C CA . ASP A 1 139 ? -11.559 -7.796 -5.361 1.00 95.69 139 ASP A CA 1
ATOM 1111 C C . ASP A 1 139 ? -12.809 -7.010 -4.944 1.00 95.69 139 ASP A C 1
ATOM 1113 O O . ASP A 1 139 ? -13.901 -7.571 -4.831 1.00 95.69 139 ASP A O 1
ATOM 1117 N N . GLN A 1 140 ? -12.662 -5.707 -4.703 1.00 92.50 140 GLN A N 1
ATOM 1118 C CA . GLN A 1 140 ? -13.767 -4.862 -4.268 1.00 92.50 140 GLN A CA 1
ATOM 1119 C C . GLN A 1 140 ? -14.887 -4.760 -5.330 1.00 92.50 140 GLN A C 1
ATOM 1121 O O . GLN A 1 140 ? -14.607 -4.675 -6.526 1.00 92.50 140 GLN A O 1
ATOM 1126 N N . PRO A 1 141 ? -16.171 -4.733 -4.918 1.00 91.38 141 PRO A N 1
ATOM 1127 C CA . PRO A 1 141 ? -17.305 -4.732 -5.848 1.00 91.38 141 PRO A CA 1
ATOM 1128 C C . PRO A 1 141 ? -17.742 -3.333 -6.319 1.00 91.38 141 PRO A C 1
ATOM 1130 O O . PRO A 1 141 ? -18.661 -3.220 -7.125 1.00 91.38 141 PRO A O 1
ATOM 1133 N N . TYR A 1 142 ? -17.150 -2.260 -5.794 1.00 87.75 142 TYR A N 1
ATOM 1134 C CA . TYR A 1 142 ? -17.616 -0.878 -5.966 1.00 87.75 142 TYR A CA 1
ATOM 1135 C C . TYR A 1 142 ? -17.108 -0.220 -7.258 1.00 87.75 142 TYR A C 1
ATOM 1137 O O . TYR A 1 142 ? -17.774 0.655 -7.803 1.00 87.75 142 TYR A O 1
ATOM 1145 N N . GLN A 1 143 ? -15.934 -0.630 -7.744 1.00 89.81 143 GLN A N 1
ATOM 1146 C CA . GLN A 1 143 ? -15.269 -0.121 -8.948 1.00 89.81 143 GLN A CA 1
ATOM 1147 C C . GLN A 1 143 ? -14.702 -1.285 -9.783 1.00 89.81 143 GLN A C 1
ATOM 1149 O O . GLN A 1 143 ? -13.484 -1.449 -9.866 1.00 89.81 143 GLN A O 1
ATOM 1154 N N . PRO A 1 144 ? -15.552 -2.134 -10.390 1.00 90.25 144 PRO A N 1
ATOM 1155 C CA . PRO A 1 144 ? -15.102 -3.334 -11.106 1.00 90.25 144 PRO A CA 1
ATOM 1156 C C . PRO A 1 144 ? -14.209 -3.026 -12.320 1.00 90.25 144 PRO A C 1
ATOM 1158 O O . PRO A 1 144 ? -13.415 -3.867 -12.732 1.00 90.25 144 PRO A O 1
ATOM 1161 N N . LEU A 1 145 ? -14.283 -1.804 -12.864 1.00 91.31 145 LEU A N 1
ATOM 1162 C CA . LEU A 1 145 ? -13.439 -1.348 -13.975 1.00 91.31 145 LEU A CA 1
ATOM 1163 C C . LEU A 1 145 ? -11.949 -1.259 -13.614 1.00 91.31 145 LEU A C 1
ATOM 1165 O O . LEU A 1 145 ? -11.112 -1.247 -14.512 1.00 91.31 145 LEU A O 1
ATOM 1169 N N . TYR A 1 146 ? -11.588 -1.247 -12.327 1.00 93.88 146 TYR A N 1
ATOM 1170 C CA . TYR A 1 146 ? -10.184 -1.296 -11.917 1.00 93.88 146 TYR A CA 1
ATOM 1171 C C . TYR A 1 146 ? -9.530 -2.649 -12.201 1.00 93.88 146 TYR A C 1
ATOM 1173 O O . TYR A 1 146 ? -8.321 -2.692 -12.410 1.00 93.88 146 TYR A O 1
ATOM 1181 N N . PHE A 1 147 ? -10.302 -3.739 -12.265 1.00 94.75 147 PHE A N 1
ATOM 1182 C CA . PHE A 1 147 ? -9.762 -5.062 -12.575 1.00 94.75 147 PHE A CA 1
ATOM 1183 C C . PHE A 1 147 ? -9.027 -5.090 -13.926 1.00 94.75 147 PHE A C 1
ATOM 1185 O O . PHE A 1 147 ? -7.824 -5.352 -13.924 1.00 94.75 147 PHE A O 1
ATOM 1192 N N . PRO A 1 148 ? -9.666 -4.779 -15.075 1.00 94.25 148 PRO A N 1
ATOM 1193 C CA . PRO A 1 148 ? -8.978 -4.825 -16.365 1.00 94.25 148 PRO A CA 1
ATOM 1194 C C . PRO A 1 148 ? -7.821 -3.819 -16.458 1.00 94.25 148 PRO A C 1
ATOM 1196 O O . PRO A 1 148 ? -6.811 -4.117 -17.089 1.00 94.25 148 PRO A O 1
ATOM 1199 N N . LEU A 1 149 ? -7.923 -2.664 -15.785 1.00 92.56 149 LEU A N 1
ATOM 1200 C CA . LEU A 1 149 ? -6.847 -1.667 -15.721 1.00 92.56 149 LEU A CA 1
ATOM 1201 C C . LEU A 1 149 ? -5.626 -2.146 -14.927 1.00 92.56 149 LEU A C 1
ATOM 1203 O O . LEU A 1 149 ? -4.523 -1.658 -15.151 1.00 92.56 149 LEU A O 1
ATOM 1207 N N . LEU A 1 150 ? -5.783 -3.090 -13.999 1.00 94.81 150 LEU A N 1
ATOM 1208 C CA . LEU A 1 150 ? -4.683 -3.666 -13.220 1.00 94.81 150 LEU A CA 1
ATOM 1209 C C . LEU A 1 150 ? -4.172 -4.980 -13.812 1.00 94.81 150 LEU A C 1
ATOM 1211 O O . LEU A 1 150 ? -2.992 -5.279 -13.672 1.00 94.81 150 LEU A O 1
ATOM 1215 N N . ASP A 1 151 ? -5.025 -5.736 -14.496 1.00 94.25 151 ASP A N 1
ATOM 1216 C CA . ASP A 1 151 ? -4.669 -7.043 -15.044 1.00 94.25 151 ASP A CA 1
ATOM 1217 C C . ASP A 1 151 ? -3.964 -6.969 -16.411 1.00 94.25 151 ASP A C 1
ATOM 1219 O O . ASP A 1 151 ? -3.102 -7.790 -16.708 1.00 94.25 151 ASP A O 1
ATOM 1223 N N . GLN A 1 152 ? -4.285 -5.974 -17.247 1.00 88.31 152 GLN A N 1
ATOM 1224 C CA . GLN A 1 152 ? -3.832 -5.925 -18.646 1.00 88.31 152 GLN A CA 1
ATOM 1225 C C . GLN A 1 152 ? -2.906 -4.741 -18.941 1.00 88.31 152 GLN A C 1
ATOM 1227 O O . GLN A 1 152 ? -3.186 -3.636 -18.490 1.00 88.31 152 GLN A O 1
ATOM 1232 N N . PRO A 1 153 ? -1.816 -4.892 -19.716 1.00 86.81 153 PRO A N 1
ATOM 1233 C CA . PRO A 1 153 ? -1.420 -6.089 -20.469 1.00 86.81 153 PRO A CA 1
ATOM 1234 C C . PRO A 1 153 ? -0.667 -7.143 -19.642 1.00 86.81 153 PRO A C 1
ATOM 1236 O O . PRO A 1 153 ? -0.412 -8.240 -20.126 1.00 86.81 153 PRO A O 1
ATOM 1239 N N . VAL A 1 154 ? -0.256 -6.801 -18.423 1.00 91.12 154 VAL A N 1
ATOM 1240 C CA . VAL A 1 154 ? 0.523 -7.670 -17.539 1.00 91.12 154 VAL A CA 1
ATOM 1241 C C . VAL A 1 154 ? -0.015 -7.486 -16.133 1.00 91.12 154 VAL A C 1
ATOM 1243 O O . VAL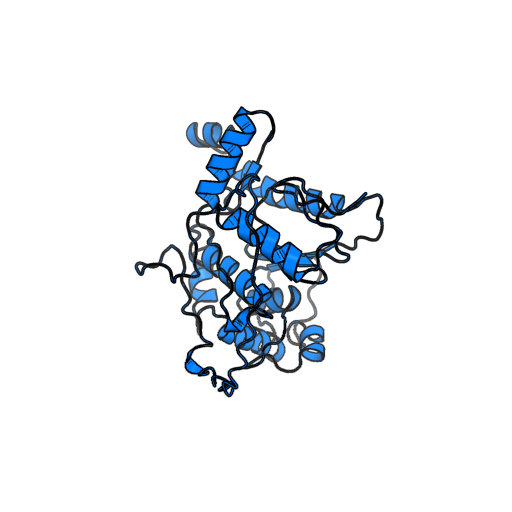 A 1 154 ? -0.047 -6.346 -15.677 1.00 91.12 154 VAL A O 1
ATOM 1246 N N . SER A 1 155 ? -0.383 -8.574 -15.455 1.00 93.94 155 SER A N 1
ATOM 1247 C CA . SER A 1 155 ? -0.954 -8.543 -14.106 1.00 93.94 155 SER A CA 1
ATOM 1248 C C . SER A 1 155 ? 0.042 -8.020 -13.054 1.00 93.94 155 SER A C 1
ATOM 1250 O O . SER A 1 155 ? 1.261 -8.019 -13.286 1.00 93.94 155 SER A O 1
ATOM 1252 N N . PRO A 1 156 ? -0.435 -7.604 -11.863 1.00 96.25 156 PRO A N 1
ATOM 1253 C CA . PRO A 1 156 ? 0.430 -7.112 -10.797 1.00 96.25 156 PRO A CA 1
ATOM 1254 C C . PRO A 1 156 ? 1.513 -8.129 -10.418 1.00 96.25 156 PRO A C 1
ATOM 1256 O O . PRO A 1 156 ? 1.302 -9.334 -10.445 1.00 96.25 156 PRO A O 1
ATOM 1259 N N . GLY A 1 157 ? 2.692 -7.649 -10.043 1.00 95.25 157 GLY A N 1
ATOM 1260 C CA . GLY A 1 157 ? 3.814 -8.488 -9.620 1.00 95.25 157 GLY A CA 1
ATOM 1261 C C . GLY A 1 157 ? 5.005 -7.619 -9.239 1.00 95.25 157 GLY A C 1
ATOM 1262 O O . GLY A 1 157 ? 5.077 -6.470 -9.668 1.00 95.25 157 GLY A O 1
ATOM 1263 N N . ILE A 1 158 ? 5.956 -8.136 -8.455 1.00 94.06 158 ILE A N 1
ATOM 1264 C CA . ILE A 1 158 ? 7.141 -7.350 -8.056 1.00 94.06 158 ILE A CA 1
ATOM 1265 C C . ILE A 1 158 ? 7.938 -6.905 -9.287 1.00 94.06 158 ILE A C 1
ATOM 1267 O O . ILE A 1 158 ? 8.197 -5.717 -9.469 1.00 94.06 158 ILE A O 1
ATOM 1271 N N . ARG A 1 159 ? 8.298 -7.850 -10.164 1.00 94.12 159 ARG A N 1
ATOM 1272 C CA . ARG A 1 159 ? 9.044 -7.559 -11.400 1.00 94.12 159 ARG A CA 1
ATOM 1273 C C . ARG A 1 159 ? 8.189 -6.803 -12.425 1.00 94.12 159 ARG A C 1
ATOM 1275 O O . ARG A 1 159 ? 8.697 -5.916 -13.108 1.00 94.12 159 ARG A O 1
ATOM 1282 N N . ASN A 1 160 ? 6.887 -7.078 -12.469 1.00 95.50 160 ASN A N 1
ATOM 1283 C CA . ASN A 1 160 ? 5.959 -6.388 -13.370 1.00 95.50 160 ASN A CA 1
ATOM 1284 C C . ASN A 1 160 ? 5.796 -4.912 -12.987 1.00 95.50 160 ASN A C 1
ATOM 1286 O O . ASN A 1 160 ? 5.833 -4.057 -13.866 1.00 95.50 160 ASN A O 1
ATOM 1290 N N . LEU A 1 161 ? 5.742 -4.590 -11.689 1.00 95.88 161 LEU A N 1
ATOM 1291 C CA . LEU A 1 161 ? 5.685 -3.208 -11.212 1.00 95.88 161 LEU A CA 1
ATOM 1292 C C . LEU A 1 161 ? 6.914 -2.396 -11.641 1.00 95.88 161 LEU A C 1
ATOM 1294 O O . LEU A 1 161 ? 6.773 -1.231 -11.993 1.00 95.88 161 LEU A O 1
ATOM 1298 N N . GLN A 1 162 ? 8.111 -2.996 -11.674 1.00 95.25 162 GLN A N 1
ATOM 1299 C CA . GLN A 1 162 ? 9.308 -2.309 -12.189 1.00 95.25 162 GLN A CA 1
ATOM 1300 C C . GLN A 1 162 ? 9.108 -1.858 -13.640 1.00 95.25 162 GLN A C 1
ATOM 1302 O O . GLN A 1 162 ? 9.507 -0.754 -14.007 1.00 95.25 162 GLN A O 1
ATOM 1307 N N . THR A 1 163 ? 8.455 -2.700 -14.442 1.00 93.88 163 THR A N 1
ATOM 1308 C CA . THR A 1 163 ? 8.111 -2.387 -15.832 1.00 93.88 163 THR A CA 1
ATOM 1309 C C . THR A 1 163 ? 7.048 -1.295 -15.890 1.00 93.88 163 THR A C 1
ATOM 1311 O O . THR A 1 163 ? 7.241 -0.321 -16.608 1.00 93.88 163 THR A O 1
ATOM 1314 N N . TRP A 1 164 ? 5.993 -1.385 -15.072 1.00 94.06 164 TRP A N 1
ATOM 1315 C CA . TRP A 1 164 ? 4.942 -0.362 -15.007 1.00 94.06 164 TRP A CA 1
ATOM 1316 C C . TRP A 1 164 ? 5.502 1.021 -14.648 1.00 94.06 164 TRP A C 1
ATOM 1318 O O . TRP A 1 164 ? 5.130 2.016 -15.263 1.00 94.06 164 TRP A O 1
ATOM 1328 N N . ILE A 1 165 ? 6.419 1.093 -13.678 1.00 92.94 165 ILE A N 1
ATOM 1329 C CA . ILE A 1 165 ? 7.057 2.351 -13.269 1.00 92.94 165 ILE A CA 1
ATOM 1330 C C . ILE A 1 165 ? 7.930 2.903 -14.403 1.00 92.94 165 ILE A C 1
ATOM 1332 O O . ILE A 1 165 ? 7.806 4.071 -14.769 1.00 92.94 165 ILE A O 1
ATOM 1336 N N . GLU A 1 166 ? 8.786 2.072 -15.009 1.00 91.75 166 GLU A N 1
ATOM 1337 C CA . GLU A 1 166 ? 9.619 2.520 -16.129 1.00 91.75 166 GLU A CA 1
ATOM 1338 C C . GLU A 1 166 ? 8.794 2.955 -17.350 1.00 91.75 166 GLU A C 1
ATOM 1340 O O . GLU A 1 166 ? 9.196 3.875 -18.064 1.00 91.75 166 GLU A O 1
ATOM 1345 N N . GLU A 1 167 ? 7.656 2.313 -17.612 1.00 89.88 167 GLU A N 1
ATOM 1346 C CA . GLU A 1 167 ? 6.707 2.723 -18.650 1.00 89.88 167 GLU A CA 1
ATOM 1347 C C . GLU A 1 167 ? 6.045 4.059 -18.307 1.00 89.88 167 GLU A C 1
ATOM 1349 O O . GLU A 1 167 ? 6.002 4.944 -19.162 1.00 89.88 167 GLU A O 1
ATOM 1354 N N . ALA A 1 168 ? 5.621 4.262 -17.056 1.00 87.31 168 ALA A N 1
ATOM 1355 C CA . ALA A 1 168 ? 5.073 5.535 -16.585 1.00 87.31 168 ALA A CA 1
ATOM 1356 C C . ALA A 1 168 ? 6.075 6.692 -16.768 1.00 87.31 168 ALA A C 1
ATOM 1358 O O . ALA A 1 168 ? 5.718 7.779 -17.238 1.00 87.31 168 ALA A O 1
ATOM 1359 N N . TRP A 1 169 ? 7.352 6.444 -16.468 1.00 85.12 169 TRP A N 1
ATOM 1360 C CA . TRP A 1 169 ? 8.448 7.396 -16.665 1.00 85.12 169 TRP A CA 1
ATOM 1361 C C . TRP A 1 169 ? 8.735 7.723 -18.134 1.00 85.12 169 TRP A C 1
ATOM 1363 O O . TRP A 1 169 ? 9.260 8.801 -18.434 1.00 85.12 169 TRP A O 1
ATOM 1373 N N . LYS A 1 170 ? 8.482 6.782 -19.052 1.00 81.94 170 LYS A N 1
ATOM 1374 C CA . LYS A 1 170 ? 8.732 6.945 -20.494 1.00 81.94 170 LYS A CA 1
ATOM 1375 C C . LYS A 1 170 ? 7.563 7.618 -21.197 1.00 81.94 170 LYS A C 1
ATOM 1377 O O . LYS A 1 170 ? 7.783 8.546 -21.967 1.00 81.94 170 LYS A O 1
ATOM 1382 N N . ASN A 1 171 ? 6.352 7.144 -20.931 1.00 70.00 171 ASN A N 1
ATOM 1383 C CA . ASN A 1 171 ? 5.200 7.407 -21.785 1.00 70.00 171 ASN A CA 1
ATOM 1384 C C . ASN A 1 171 ? 4.357 8.597 -21.308 1.00 70.00 171 ASN A C 1
ATOM 1386 O O . ASN A 1 171 ? 3.600 9.150 -22.102 1.00 70.00 171 ASN A O 1
ATOM 1390 N N . GLY A 1 172 ? 4.484 9.022 -20.042 1.00 59.03 172 GLY A N 1
ATOM 1391 C CA . GLY A 1 172 ? 3.521 9.964 -19.458 1.00 59.03 172 GLY A CA 1
ATOM 1392 C C . GLY A 1 172 ? 2.089 9.414 -19.537 1.00 59.03 172 GLY A C 1
ATOM 1393 O O . GLY A 1 172 ? 1.875 8.254 -19.880 1.00 59.03 172 GLY A O 1
ATOM 1394 N N . CYS A 1 173 ? 1.085 10.216 -19.188 1.00 47.16 173 CYS A N 1
ATOM 1395 C CA . CYS A 1 173 ? -0.316 9.814 -19.322 1.00 47.16 173 CYS A CA 1
ATOM 1396 C C . CYS A 1 173 ? -0.992 10.592 -20.442 1.00 47.16 173 CYS A C 1
ATOM 1398 O O . CYS A 1 173 ? -0.952 11.818 -20.451 1.00 47.16 173 CYS A O 1
ATOM 1400 N N . LEU A 1 174 ? -1.686 9.881 -21.329 1.00 42.47 174 LEU A N 1
ATOM 1401 C CA . LEU A 1 174 ? -2.749 10.446 -22.149 1.00 42.47 174 LEU A CA 1
AT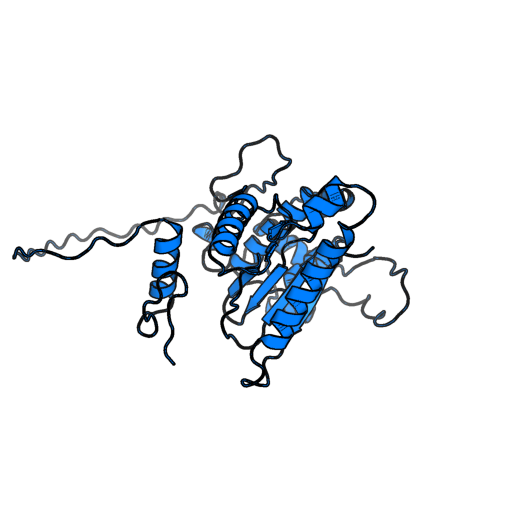OM 1402 C C . LEU A 1 174 ? -4.085 10.144 -21.454 1.00 42.47 174 LEU A C 1
ATOM 1404 O O . LEU A 1 174 ? -4.786 9.209 -21.820 1.00 42.47 174 LEU A O 1
ATOM 1408 N N . THR A 1 175 ? -4.434 10.905 -20.417 1.00 40.31 175 THR A N 1
ATOM 1409 C CA . THR A 1 175 ? -5.805 10.911 -19.887 1.00 40.31 175 THR A CA 1
ATOM 1410 C C . THR A 1 175 ? -6.348 12.318 -20.012 1.00 40.31 175 THR A C 1
ATOM 1412 O O . THR A 1 175 ? -5.804 13.264 -19.444 1.00 40.31 175 THR A O 1
ATOM 1415 N N . LEU A 1 176 ? -7.434 12.429 -20.778 1.00 37.09 176 LEU A N 1
ATOM 1416 C CA . LEU A 1 176 ? -8.294 13.599 -20.858 1.00 37.09 176 LEU A CA 1
ATOM 1417 C C . LEU A 1 176 ? -8.775 13.935 -19.445 1.00 37.09 176 LEU A C 1
ATOM 1419 O O . LEU A 1 176 ? -9.701 13.324 -18.916 1.00 37.09 176 LEU A O 1
ATOM 1423 N N . ALA A 1 177 ? -8.116 14.896 -18.811 1.00 38.34 177 ALA A N 1
ATOM 1424 C CA . ALA A 1 177 ? -8.574 15.456 -17.559 1.00 38.34 177 ALA A CA 1
ATOM 1425 C C . ALA A 1 177 ? -9.825 16.302 -17.828 1.00 38.34 177 ALA A C 1
ATOM 1427 O O . ALA A 1 177 ? -9.744 17.501 -18.079 1.00 38.34 177 ALA A O 1
ATOM 1428 N N . ILE A 1 178 ? -10.998 15.675 -17.763 1.00 37.09 178 ILE A N 1
ATOM 1429 C CA . ILE A 1 178 ? -12.268 16.384 -17.614 1.00 37.09 178 ILE A CA 1
ATOM 1430 C C . ILE A 1 178 ? -12.509 16.557 -16.112 1.00 37.09 178 ILE A C 1
ATOM 1432 O O . ILE A 1 178 ? -13.247 15.794 -15.504 1.00 37.09 178 ILE A O 1
ATOM 1436 N N . SER A 1 179 ? -11.818 17.508 -15.482 1.00 39.00 179 SER A N 1
ATOM 1437 C CA . SER A 1 179 ? -12.353 18.229 -14.318 1.00 39.00 179 SER A CA 1
ATOM 1438 C C . SER A 1 179 ? -11.456 19.417 -13.991 1.00 39.00 179 SER A C 1
ATOM 1440 O O . SER A 1 179 ? -10.291 19.274 -13.615 1.00 39.00 179 SER A O 1
ATOM 1442 N N . ALA A 1 180 ? -12.018 20.602 -14.196 1.00 44.25 180 ALA A N 1
ATOM 1443 C CA . ALA A 1 180 ? -11.407 21.888 -13.947 1.00 44.25 180 ALA A CA 1
ATOM 1444 C C . ALA A 1 180 ? -11.501 22.238 -12.461 1.00 44.25 180 ALA A C 1
ATOM 1446 O O . ALA A 1 180 ? -12.579 22.586 -11.996 1.00 44.25 180 ALA A O 1
ATOM 1447 N N . THR A 1 181 ? -10.389 22.194 -11.727 1.00 35.44 181 THR A N 1
ATOM 1448 C CA . THR A 1 181 ? -9.937 23.292 -10.846 1.00 35.44 181 THR A CA 1
ATOM 1449 C C . THR A 1 181 ? -8.593 22.924 -10.214 1.00 35.44 181 THR A C 1
ATOM 1451 O O . THR A 1 181 ? -8.512 22.097 -9.317 1.00 35.44 181 THR A O 1
ATOM 1454 N N . SER A 1 182 ? -7.545 23.598 -10.690 1.00 45.12 182 SER A N 1
ATOM 1455 C CA . SER A 1 182 ? -6.149 23.540 -10.241 1.00 45.12 182 SER A CA 1
ATOM 1456 C C . SER A 1 182 ? -5.319 22.298 -10.595 1.00 45.12 182 SER A C 1
ATOM 1458 O O . SER A 1 182 ? -5.598 21.172 -10.210 1.00 45.12 182 SER A O 1
ATOM 1460 N N . MET A 1 183 ? -4.197 22.597 -11.259 1.00 40.56 183 MET A N 1
ATOM 1461 C CA . MET A 1 183 ? -3.068 21.725 -11.595 1.00 40.56 183 MET A CA 1
ATOM 1462 C C . MET A 1 183 ? -3.229 20.839 -12.839 1.00 40.56 183 MET A C 1
ATOM 1464 O O . MET A 1 183 ? -2.999 19.634 -12.828 1.00 40.56 183 MET A O 1
ATOM 1468 N N . LEU A 1 184 ? -3.528 21.485 -13.966 1.00 44.22 184 LEU A N 1
ATOM 1469 C CA . LEU A 1 184 ? -3.372 20.906 -15.295 1.00 44.22 184 LEU A CA 1
ATOM 1470 C C . LEU A 1 184 ? -2.370 21.734 -16.105 1.00 44.22 184 LEU A C 1
ATOM 1472 O O . LEU A 1 184 ? -2.834 22.617 -16.799 1.00 44.22 184 LEU A O 1
ATOM 1476 N N . ILE A 1 185 ? -1.054 21.476 -15.988 1.00 39.00 185 ILE A N 1
ATOM 1477 C CA . ILE A 1 185 ? -0.051 21.416 -17.088 1.00 39.00 185 ILE A CA 1
ATOM 1478 C C . ILE A 1 185 ? 1.235 20.751 -16.536 1.00 39.00 185 ILE A C 1
ATOM 1480 O O . ILE A 1 185 ? 2.147 21.423 -16.063 1.00 39.00 185 ILE A O 1
ATOM 1484 N N . LYS A 1 186 ? 1.340 19.420 -16.626 1.00 37.97 186 LYS A N 1
ATOM 1485 C CA . LYS A 1 186 ? 2.633 18.709 -16.737 1.00 37.97 186 LYS A CA 1
ATOM 1486 C C . LYS A 1 186 ? 2.432 17.410 -17.529 1.00 37.97 186 LYS A C 1
ATOM 1488 O O . LYS A 1 186 ? 2.757 16.322 -17.086 1.00 37.97 186 LYS A O 1
ATOM 1493 N N . PHE A 1 187 ? 1.811 17.551 -18.700 1.00 45.66 187 PHE A N 1
ATOM 1494 C CA . PHE A 1 187 ? 1.409 16.451 -19.589 1.00 45.66 187 PHE A CA 1
ATOM 1495 C C . PHE A 1 187 ? 2.421 16.164 -20.722 1.00 45.66 187 PHE A C 1
ATOM 1497 O O . PHE A 1 187 ? 2.109 15.419 -21.640 1.00 45.66 187 PHE A O 1
ATOM 1504 N N . ILE A 1 188 ? 3.635 16.735 -20.678 1.00 45.59 188 ILE A N 1
ATOM 1505 C CA . ILE A 1 188 ? 4.659 16.571 -21.741 1.00 45.59 188 ILE A CA 1
ATOM 1506 C C . ILE A 1 188 ? 5.948 15.894 -21.227 1.00 45.59 188 ILE A C 1
ATOM 1508 O O . ILE A 1 188 ? 6.781 15.442 -22.005 1.00 45.59 188 ILE A O 1
ATOM 1512 N N . THR A 1 189 ? 6.105 15.737 -19.914 1.00 51.44 189 THR A N 1
ATOM 1513 C CA . THR A 1 189 ? 7.236 15.022 -19.304 1.00 51.44 189 THR A CA 1
ATOM 1514 C C . THR A 1 189 ? 6.674 13.828 -18.547 1.00 51.44 189 THR A C 1
ATOM 1516 O O . THR A 1 189 ? 5.702 14.019 -17.822 1.00 51.44 189 THR A O 1
ATOM 1519 N N . GLY A 1 190 ? 7.232 12.626 -18.728 1.00 58.25 190 GLY A N 1
ATOM 1520 C CA . GLY A 1 190 ? 6.765 11.399 -18.066 1.00 58.25 190 GLY A CA 1
ATOM 1521 C C . GLY A 1 190 ? 6.541 11.542 -16.553 1.00 58.25 190 GLY A C 1
ATOM 1522 O O . GLY A 1 190 ? 6.991 12.507 -15.932 1.00 58.25 190 GLY A O 1
ATOM 1523 N N . PHE A 1 191 ? 5.829 10.588 -15.946 1.00 62.41 191 PHE A N 1
ATOM 1524 C CA . PHE A 1 191 ? 5.601 10.624 -14.497 1.00 62.41 191 PHE A CA 1
ATOM 1525 C C . PHE A 1 191 ? 6.919 10.588 -13.726 1.00 62.41 191 PHE A C 1
ATOM 1527 O O . PHE A 1 191 ? 7.894 10.021 -14.209 1.00 62.41 191 PHE A O 1
ATOM 1534 N N . ASP A 1 192 ? 6.916 11.181 -12.530 1.00 70.19 192 ASP A N 1
ATOM 1535 C CA . ASP A 1 192 ? 8.001 11.093 -11.545 1.00 70.19 192 ASP A CA 1
ATOM 1536 C C . ASP A 1 192 ? 9.416 11.201 -12.153 1.00 70.19 192 ASP A C 1
ATOM 1538 O O . ASP A 1 192 ? 10.257 10.312 -12.028 1.00 70.19 192 ASP A O 1
ATOM 1542 N N . VAL A 1 193 ? 9.676 12.300 -12.875 1.00 74.19 193 VAL A N 1
ATOM 1543 C CA . VAL A 1 193 ? 10.979 12.561 -13.524 1.00 74.19 193 VAL A CA 1
ATOM 1544 C C . VAL A 1 193 ? 12.125 12.552 -12.509 1.00 74.19 193 VAL A C 1
ATOM 1546 O O . VAL A 1 193 ? 13.239 12.146 -12.837 1.00 74.19 193 VAL A O 1
ATOM 1549 N N . GLU A 1 194 ? 11.853 12.982 -11.278 1.00 76.56 194 GLU A N 1
ATOM 1550 C CA . GLU A 1 194 ? 12.813 12.959 -10.178 1.00 76.56 194 GLU A CA 1
ATOM 1551 C C . GLU A 1 194 ? 13.109 11.523 -9.740 1.00 76.56 194 GLU A C 1
ATOM 1553 O O . GLU A 1 194 ? 14.281 11.146 -9.707 1.00 76.56 194 GLU A O 1
ATOM 1558 N N . GLY A 1 195 ? 12.081 10.694 -9.523 1.00 78.00 195 GLY A N 1
ATOM 1559 C CA . GLY A 1 195 ? 12.233 9.258 -9.285 1.00 78.00 195 GLY A CA 1
ATOM 1560 C C . GLY A 1 195 ? 13.007 8.571 -10.411 1.00 78.00 195 GLY A C 1
ATOM 1561 O O . GLY A 1 195 ? 13.973 7.854 -10.149 1.00 78.00 195 GLY A O 1
ATOM 1562 N N . ARG A 1 196 ? 12.706 8.888 -11.679 1.00 83.12 196 ARG A N 1
ATOM 1563 C CA . ARG A 1 196 ? 13.476 8.406 -12.840 1.00 83.12 196 ARG A CA 1
ATOM 1564 C C . ARG A 1 196 ? 14.944 8.830 -12.774 1.00 83.12 196 ARG A C 1
ATOM 1566 O O . ARG A 1 196 ? 15.816 8.020 -13.075 1.00 83.12 196 ARG A O 1
ATOM 1573 N N . ALA A 1 197 ? 15.243 10.078 -12.424 1.00 82.31 197 ALA A N 1
ATOM 1574 C CA . ALA A 1 197 ? 16.619 10.563 -12.331 1.00 82.31 197 ALA A CA 1
ATOM 1575 C C . ALA A 1 197 ? 17.391 9.885 -11.185 1.00 82.31 197 ALA A C 1
ATOM 1577 O O . ALA A 1 197 ? 18.557 9.530 -11.359 1.00 82.31 197 ALA A O 1
ATOM 1578 N N . GLN A 1 198 ? 16.729 9.660 -10.047 1.00 79.12 198 GLN A N 1
ATOM 1579 C CA . GLN A 1 198 ? 17.305 9.008 -8.869 1.00 79.12 198 GLN A CA 1
ATOM 1580 C C . GLN A 1 198 ? 17.530 7.509 -9.091 1.00 79.12 198 GLN A C 1
ATOM 1582 O O . GLN A 1 198 ? 18.594 6.971 -8.782 1.00 79.12 198 GLN A O 1
ATOM 1587 N N . LEU A 1 199 ? 16.530 6.822 -9.638 1.00 83.44 199 LEU A N 1
ATOM 1588 C CA . LEU A 1 199 ? 16.529 5.372 -9.769 1.00 83.44 199 LEU A CA 1
ATOM 1589 C C . LEU A 1 199 ? 17.115 4.910 -11.100 1.00 83.44 199 LEU A C 1
ATOM 1591 O O . LEU A 1 199 ? 17.673 3.819 -11.134 1.00 83.44 199 LEU A O 1
ATOM 1595 N N . GLN A 1 200 ? 17.063 5.709 -12.167 1.00 86.50 200 GLN A N 1
ATOM 1596 C CA . GLN A 1 200 ? 17.549 5.443 -13.534 1.00 86.50 200 GLN A CA 1
ATOM 1597 C C . GLN A 1 200 ? 16.919 4.222 -14.231 1.00 86.50 200 GLN A C 1
ATOM 1599 O O . GLN A 1 200 ? 16.292 4.351 -15.279 1.00 86.50 200 GLN A O 1
ATOM 1604 N N . LYS A 1 201 ? 17.111 3.034 -13.656 1.00 91.00 201 LYS A N 1
ATOM 1605 C CA . LYS A 1 201 ? 16.615 1.728 -14.095 1.00 91.00 201 LYS A CA 1
ATOM 1606 C C . LYS A 1 201 ? 16.137 0.936 -12.883 1.00 91.00 201 LYS A C 1
ATOM 1608 O O . LYS A 1 201 ? 16.891 0.815 -11.910 1.00 91.00 201 LYS A O 1
ATOM 1613 N N . LEU A 1 202 ? 14.947 0.352 -12.987 1.00 92.62 202 LEU A N 1
ATOM 1614 C CA . LEU A 1 202 ? 14.326 -0.508 -11.982 1.00 92.62 202 LEU A CA 1
ATOM 1615 C C . LEU A 1 202 ? 14.243 -1.968 -12.418 1.00 92.62 202 LEU A C 1
ATOM 1617 O O . LEU A 1 202 ? 14.478 -2.844 -11.585 1.00 92.62 202 LEU A O 1
ATOM 1621 N N . VAL A 1 203 ? 13.943 -2.246 -13.689 1.00 93.81 203 VAL A N 1
ATOM 1622 C CA . VAL A 1 203 ? 13.714 -3.610 -14.183 1.00 93.81 203 VAL A CA 1
ATOM 1623 C C . VAL A 1 203 ? 14.939 -4.484 -13.921 1.00 93.81 203 VAL A C 1
ATOM 1625 O O . VAL A 1 203 ? 16.066 -4.141 -14.296 1.00 93.81 203 VAL A O 1
ATOM 1628 N N . ASN A 1 204 ? 14.701 -5.635 -13.286 1.00 91.44 204 ASN A N 1
ATOM 1629 C CA . ASN A 1 204 ? 15.719 -6.604 -12.870 1.00 91.44 204 ASN A CA 1
ATOM 1630 C C . ASN A 1 204 ? 16.741 -6.048 -11.864 1.00 91.44 204 ASN A C 1
ATOM 1632 O O . ASN A 1 204 ? 17.883 -6.509 -11.810 1.00 91.44 204 ASN A O 1
ATOM 1636 N N . THR A 1 205 ? 16.344 -5.057 -11.064 1.00 92.88 205 THR A N 1
ATOM 1637 C CA . THR A 1 205 ? 17.138 -4.541 -9.940 1.00 92.88 205 THR A CA 1
ATOM 1638 C C . THR A 1 205 ? 16.462 -4.843 -8.606 1.00 92.88 205 THR A C 1
ATOM 1640 O O . THR A 1 205 ? 15.288 -5.204 -8.565 1.00 92.88 205 THR A O 1
ATOM 1643 N N . ASN A 1 206 ? 17.195 -4.667 -7.508 1.00 93.75 206 ASN A N 1
ATOM 1644 C CA . ASN A 1 206 ? 16.674 -4.801 -6.145 1.00 93.75 206 ASN A CA 1
ATOM 1645 C C . ASN A 1 206 ? 16.559 -3.422 -5.469 1.00 93.75 206 ASN A C 1
ATOM 1647 O O . ASN A 1 206 ? 16.840 -3.268 -4.282 1.00 93.75 206 ASN A O 1
ATOM 1651 N N . LYS A 1 207 ? 16.247 -2.385 -6.257 1.00 91.88 207 LYS A N 1
ATOM 1652 C CA . LYS A 1 207 ? 16.119 -1.011 -5.763 1.00 91.88 207 LYS A CA 1
ATOM 1653 C C . LYS A 1 207 ? 14.819 -0.835 -4.999 1.00 91.88 207 LYS A C 1
ATOM 1655 O O . LYS A 1 207 ? 13.778 -1.379 -5.377 1.00 91.88 207 LYS A O 1
ATOM 1660 N N . TRP A 1 208 ? 14.916 -0.050 -3.935 1.00 90.81 208 TRP A N 1
ATOM 1661 C CA . TRP A 1 208 ? 13.770 0.379 -3.153 1.00 90.81 208 TRP A CA 1
ATOM 1662 C C . TRP A 1 208 ? 12.934 1.329 -4.001 1.00 90.81 208 TRP A C 1
ATOM 1664 O O . TRP A 1 208 ? 13.490 2.131 -4.750 1.00 90.81 208 TRP A O 1
ATOM 1674 N N . ILE A 1 209 ? 11.619 1.209 -3.872 1.00 89.06 209 ILE A N 1
ATOM 1675 C CA . ILE A 1 209 ? 10.667 2.155 -4.448 1.00 89.06 209 ILE A CA 1
ATOM 1676 C C . ILE A 1 209 ? 9.931 2.849 -3.313 1.00 89.06 209 ILE A C 1
ATOM 1678 O O . ILE A 1 209 ? 9.686 2.252 -2.258 1.00 89.06 209 ILE A O 1
ATOM 1682 N N . GLY A 1 210 ? 9.619 4.113 -3.534 1.00 87.00 210 GLY A N 1
ATOM 1683 C CA . GLY A 1 210 ? 8.850 4.935 -2.628 1.00 87.00 210 GLY A CA 1
ATOM 1684 C C . GLY A 1 210 ? 7.389 5.002 -3.031 1.00 87.00 210 GLY A C 1
ATOM 1685 O O . GLY A 1 210 ? 6.886 4.292 -3.906 1.00 87.00 210 GLY A O 1
ATOM 1686 N N . THR A 1 211 ? 6.687 5.905 -2.367 1.00 84.56 211 THR A N 1
ATOM 1687 C CA . THR A 1 211 ? 5.279 6.137 -2.638 1.00 84.56 211 THR A CA 1
ATOM 1688 C C . THR A 1 211 ? 5.043 6.892 -3.943 1.00 84.56 211 THR A C 1
ATOM 1690 O O . THR A 1 211 ? 4.037 6.651 -4.610 1.00 84.56 211 THR A O 1
ATOM 1693 N N . SER A 1 212 ? 5.979 7.748 -4.359 1.00 84.31 212 SER A N 1
ATOM 1694 C CA . SER A 1 212 ? 5.910 8.443 -5.649 1.00 84.31 212 SER A CA 1
ATOM 1695 C C . SER A 1 212 ? 5.890 7.468 -6.828 1.00 84.31 212 SER A C 1
ATOM 1697 O O . SER A 1 212 ? 5.023 7.583 -7.695 1.00 84.31 212 SER A O 1
ATOM 1699 N N . ASP A 1 213 ? 6.748 6.445 -6.790 1.00 88.75 213 ASP A N 1
ATOM 1700 C CA . ASP A 1 213 ? 6.840 5.400 -7.813 1.00 88.75 213 ASP A CA 1
ATOM 1701 C C . ASP A 1 213 ? 5.522 4.624 -7.953 1.00 88.75 213 ASP A C 1
ATOM 1703 O O . ASP A 1 213 ? 5.005 4.415 -9.052 1.00 88.75 213 ASP A O 1
ATOM 1707 N N . ILE A 1 214 ? 4.940 4.219 -6.819 1.00 91.75 214 ILE A N 1
ATOM 1708 C CA . ILE A 1 214 ? 3.669 3.487 -6.784 1.00 91.75 214 ILE A CA 1
ATOM 1709 C C . ILE A 1 214 ? 2.527 4.373 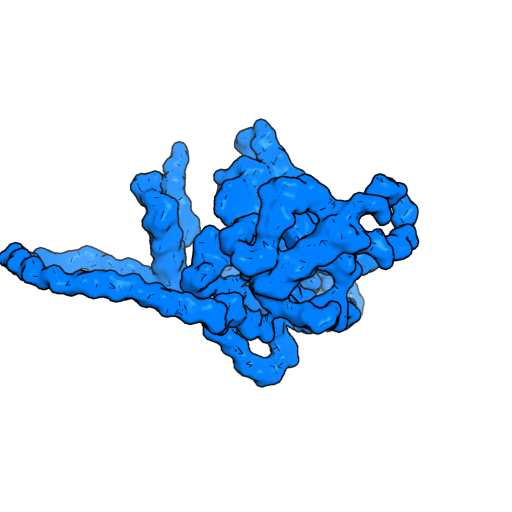-7.307 1.00 91.75 214 ILE A C 1
ATOM 1711 O O . ILE A 1 214 ? 1.678 3.903 -8.065 1.00 91.75 214 ILE A O 1
ATOM 1715 N N . CYS A 1 215 ? 2.510 5.658 -6.946 1.00 87.12 215 CYS A N 1
ATOM 1716 C CA . CYS A 1 215 ? 1.523 6.612 -7.449 1.00 87.12 215 CYS A CA 1
ATOM 1717 C C . CYS A 1 215 ? 1.635 6.787 -8.972 1.00 87.12 215 CYS A C 1
ATOM 1719 O O . CYS A 1 215 ? 0.627 6.710 -9.674 1.00 87.12 215 CYS A O 1
ATOM 1721 N N . ALA A 1 216 ? 2.854 6.930 -9.503 1.00 85.88 216 ALA A N 1
ATOM 1722 C CA . ALA A 1 216 ? 3.106 6.990 -10.942 1.00 85.88 216 ALA A CA 1
ATOM 1723 C C . ALA A 1 216 ? 2.593 5.734 -11.673 1.00 85.88 216 ALA A C 1
ATOM 1725 O O . ALA A 1 216 ? 1.950 5.841 -12.723 1.00 85.88 216 ALA A O 1
ATOM 1726 N N . ALA A 1 217 ? 2.814 4.548 -11.099 1.00 91.62 217 ALA A N 1
ATOM 1727 C CA . ALA A 1 217 ? 2.324 3.290 -11.654 1.00 91.62 217 ALA A CA 1
ATOM 1728 C C . ALA A 1 217 ? 0.785 3.220 -11.695 1.00 91.62 217 ALA A C 1
ATOM 1730 O O . ALA A 1 217 ? 0.222 2.8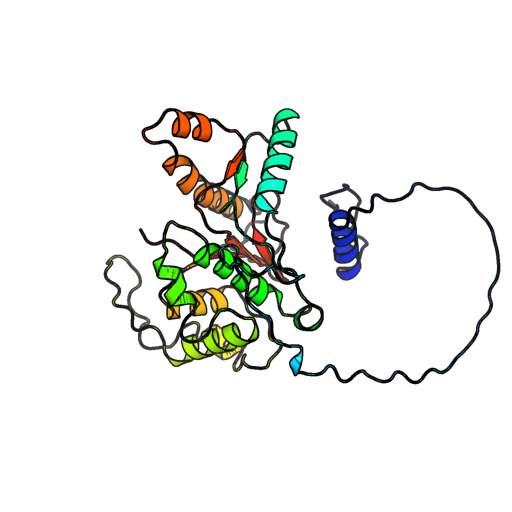21 -12.710 1.00 91.62 217 ALA A O 1
ATOM 1731 N N . PHE A 1 218 ? 0.087 3.647 -10.638 1.00 90.94 218 PHE A N 1
ATOM 1732 C CA . PHE A 1 218 ? -1.381 3.676 -10.641 1.00 90.94 218 PHE A CA 1
ATOM 1733 C C . PHE A 1 218 ? -1.946 4.717 -11.613 1.00 90.94 218 PHE A C 1
ATOM 1735 O O . PHE A 1 218 ? -2.802 4.387 -12.438 1.00 90.94 218 PHE A O 1
ATOM 1742 N N . LEU A 1 219 ? -1.434 5.951 -11.574 1.00 86.38 219 LEU A N 1
ATOM 1743 C CA . LEU A 1 219 ? -1.926 7.045 -12.415 1.00 86.38 219 LEU A CA 1
ATOM 1744 C C . LEU A 1 219 ? -1.709 6.783 -13.909 1.00 86.38 219 LEU A C 1
ATOM 1746 O O . LEU A 1 219 ? -2.590 7.082 -14.715 1.00 86.38 219 LEU A O 1
ATOM 1750 N N . SER A 1 220 ? -0.569 6.200 -14.292 1.00 86.44 220 SER A N 1
ATOM 1751 C CA . SER A 1 220 ? -0.294 5.834 -15.692 1.00 86.44 220 SER A CA 1
ATOM 1752 C C . SER A 1 220 ? -1.243 4.764 -16.238 1.00 86.44 220 SER A C 1
ATOM 1754 O O . SER A 1 220 ? -1.448 4.690 -17.447 1.00 86.44 220 SER A O 1
ATOM 1756 N N . ARG A 1 221 ? -1.876 3.983 -15.356 1.00 88.88 221 ARG A N 1
ATOM 1757 C CA . ARG A 1 221 ? -2.861 2.946 -15.695 1.00 88.88 221 ARG A CA 1
ATOM 1758 C C . ARG A 1 221 ? -4.308 3.398 -15.503 1.00 88.88 221 ARG A C 1
ATOM 1760 O O . ARG A 1 221 ? -5.222 2.582 -15.558 1.00 88.88 221 ARG A O 1
ATOM 1767 N N . GLY A 1 222 ? -4.526 4.690 -15.262 1.00 85.81 222 GLY A N 1
ATOM 1768 C CA . GLY A 1 222 ? -5.862 5.259 -15.087 1.00 85.81 222 GLY A CA 1
ATOM 1769 C C . GLY A 1 222 ? -6.510 4.948 -13.736 1.00 85.81 222 GLY A C 1
ATOM 1770 O O . GLY A 1 222 ? -7.707 5.175 -13.581 1.00 85.81 222 GLY A O 1
ATOM 1771 N N . ILE A 1 223 ? -5.749 4.457 -12.752 1.00 87.94 223 ILE A N 1
ATOM 1772 C CA . ILE A 1 223 ? -6.235 4.273 -11.383 1.00 87.94 223 ILE A CA 1
ATOM 1773 C C . ILE A 1 223 ? -5.998 5.572 -10.600 1.00 87.94 223 ILE A C 1
ATOM 1775 O O . ILE A 1 223 ? -4.847 5.998 -10.470 1.00 87.94 223 ILE A O 1
ATOM 1779 N N . PRO A 1 224 ? -7.045 6.213 -10.048 1.00 86.56 224 PRO A N 1
ATOM 1780 C CA . PRO A 1 224 ? -6.874 7.398 -9.218 1.00 86.56 224 PRO A CA 1
ATOM 1781 C C . PRO A 1 224 ? -6.016 7.102 -7.985 1.00 86.56 224 PRO A C 1
ATOM 1783 O O . PRO A 1 224 ? -6.344 6.219 -7.188 1.00 86.56 224 PRO A O 1
ATOM 1786 N N . ALA A 1 225 ? -4.942 7.870 -7.815 1.00 82.50 225 ALA A N 1
ATOM 1787 C CA . ALA A 1 225 ? -4.085 7.828 -6.641 1.00 82.50 225 ALA A CA 1
ATOM 1788 C C . ALA A 1 225 ? -3.691 9.246 -6.207 1.00 82.50 225 ALA A C 1
ATOM 1790 O O . ALA A 1 225 ? -3.539 10.139 -7.043 1.00 82.50 225 ALA A O 1
ATOM 1791 N N . GLU A 1 226 ? -3.528 9.447 -4.901 1.00 81.75 226 GLU A N 1
ATOM 1792 C CA . GLU A 1 226 ? -3.122 10.721 -4.305 1.00 81.75 226 GLU A CA 1
ATOM 1793 C C . GLU A 1 226 ? -1.935 10.505 -3.367 1.00 81.75 226 GLU A C 1
ATOM 1795 O O . GLU A 1 226 ? -1.935 9.571 -2.562 1.00 81.75 226 GLU A O 1
ATOM 1800 N N . LEU A 1 227 ? -0.936 11.385 -3.483 1.00 79.31 227 LEU A N 1
ATOM 1801 C CA . LEU A 1 227 ? 0.196 11.477 -2.568 1.00 79.31 227 LEU A CA 1
ATOM 1802 C C . LEU A 1 227 ? -0.042 12.613 -1.587 1.00 79.31 227 LEU A C 1
ATOM 1804 O O . LEU A 1 227 ? -0.256 13.751 -2.001 1.00 79.31 227 LEU A O 1
ATOM 1808 N N . VAL A 1 228 ? 0.067 12.313 -0.298 1.00 80.38 228 VAL A N 1
ATOM 1809 C CA . VAL A 1 228 ? 0.017 13.326 0.756 1.00 80.38 228 VAL A CA 1
ATOM 1810 C C . VAL A 1 228 ? 1.286 13.226 1.580 1.00 80.38 228 VAL A C 1
ATOM 1812 O O . VAL A 1 228 ? 1.552 12.185 2.185 1.00 80.38 228 VAL A O 1
ATOM 1815 N N . ASP A 1 229 ? 2.068 14.301 1.585 1.00 79.38 229 ASP A N 1
ATOM 1816 C CA . ASP A 1 229 ? 3.294 14.396 2.369 1.00 79.38 229 ASP A CA 1
ATOM 1817 C C . ASP A 1 229 ? 3.044 15.146 3.681 1.00 79.38 229 ASP A C 1
ATOM 1819 O O . ASP A 1 229 ? 2.386 16.190 3.714 1.00 79.38 229 ASP A O 1
ATOM 1823 N N . PHE A 1 230 ? 3.555 14.588 4.774 1.00 76.38 230 PHE A N 1
ATOM 1824 C CA . PHE A 1 230 ? 3.441 15.146 6.113 1.00 76.38 230 PHE A CA 1
ATOM 1825 C C . PHE A 1 230 ? 4.825 15.519 6.620 1.00 76.38 230 PHE A C 1
ATOM 1827 O O . PHE A 1 230 ? 5.587 14.680 7.113 1.00 76.38 230 PHE A O 1
ATOM 1834 N N . GLU A 1 231 ? 5.124 16.813 6.565 1.00 69.94 231 GLU A N 1
ATOM 1835 C CA . GLU A 1 231 ? 6.338 17.346 7.157 1.00 69.94 231 GLU A CA 1
ATOM 1836 C C . GLU A 1 231 ? 6.165 17.458 8.680 1.00 69.94 231 GLU A C 1
ATOM 1838 O O . GLU A 1 231 ? 5.396 18.274 9.198 1.00 69.94 231 GLU A O 1
ATOM 1843 N N . VAL A 1 232 ? 6.880 16.615 9.428 1.00 62.88 232 VAL A N 1
ATOM 1844 C CA . VAL A 1 232 ? 6.915 16.684 10.897 1.00 62.88 232 VAL A CA 1
ATOM 1845 C C . VAL A 1 232 ? 7.943 17.742 11.305 1.00 62.88 232 VAL A C 1
ATOM 1847 O O . VAL A 1 232 ? 9.031 17.424 11.777 1.00 62.88 232 VAL A O 1
ATOM 1850 N N . THR A 1 233 ? 7.615 19.014 11.073 1.00 58.69 233 THR A N 1
ATOM 1851 C CA . THR A 1 233 ? 8.480 20.159 11.418 1.00 58.69 233 THR A CA 1
ATOM 1852 C C . THR A 1 233 ? 8.410 20.532 12.897 1.00 58.69 233 THR A C 1
ATOM 1854 O O . THR A 1 233 ? 9.371 21.053 13.458 1.00 58.69 233 THR A O 1
ATOM 1857 N N . ASP A 1 234 ? 7.287 20.236 13.554 1.00 63.53 234 ASP A N 1
ATOM 1858 C CA . ASP A 1 234 ? 7.047 20.564 14.957 1.00 63.53 234 ASP A CA 1
ATOM 1859 C C . ASP A 1 234 ? 6.894 19.289 15.798 1.00 63.53 234 ASP A C 1
ATOM 1861 O O . ASP A 1 234 ? 5.835 18.651 15.829 1.00 63.53 234 ASP A O 1
ATOM 1865 N N . LEU A 1 235 ? 7.954 18.946 16.536 1.00 58.53 235 LEU A N 1
ATOM 1866 C CA . LEU A 1 235 ? 7.975 17.820 17.476 1.00 58.53 235 LEU A CA 1
ATOM 1867 C C . LEU A 1 235 ? 6.864 17.908 18.538 1.00 58.53 235 LEU A C 1
ATOM 1869 O O . LEU A 1 235 ? 6.461 16.874 19.067 1.00 58.53 235 LEU A O 1
ATOM 1873 N N . LYS A 1 236 ? 6.341 19.110 18.837 1.00 60.56 236 LYS A N 1
ATOM 1874 C CA . LYS A 1 236 ? 5.236 19.300 19.790 1.00 60.56 236 LYS A CA 1
ATOM 1875 C C . LYS A 1 236 ? 3.879 18.939 19.187 1.00 60.56 236 LYS A C 1
ATOM 1877 O O . LYS A 1 236 ? 3.020 18.441 19.907 1.00 60.56 236 LYS A O 1
ATOM 1882 N N . LYS A 1 237 ? 3.677 19.166 17.882 1.00 59.00 237 LYS A N 1
ATOM 1883 C CA . LYS A 1 237 ? 2.465 18.725 17.161 1.00 59.00 237 LYS A CA 1
ATOM 1884 C C . LYS A 1 237 ? 2.499 17.230 16.850 1.00 59.00 237 LYS A C 1
ATOM 1886 O O . LYS A 1 237 ? 1.438 16.611 16.726 1.00 59.00 237 LYS A O 1
ATOM 1891 N N . GLY A 1 238 ? 3.696 16.648 16.752 1.00 68.25 238 GLY A N 1
ATOM 1892 C CA . GLY A 1 238 ? 3.891 15.225 16.490 1.00 68.25 238 GLY A CA 1
ATOM 1893 C C . GLY A 1 238 ? 3.163 14.777 15.220 1.00 68.25 238 GLY A C 1
ATOM 1894 O O . GLY A 1 238 ? 3.069 15.518 14.246 1.00 68.25 238 GLY A O 1
ATOM 1895 N N . LEU A 1 239 ? 2.585 13.576 15.246 1.00 73.31 239 LEU A N 1
ATOM 1896 C CA . LEU A 1 239 ? 1.845 13.002 14.115 1.00 73.31 239 LEU A CA 1
ATOM 1897 C C . LEU A 1 239 ? 0.363 13.402 14.085 1.00 73.31 239 LEU A C 1
ATOM 1899 O O . LEU A 1 239 ? -0.426 12.799 13.365 1.00 73.31 239 LEU A O 1
ATOM 1903 N N . THR A 1 240 ? -0.045 14.420 14.847 1.00 80.81 240 THR A N 1
ATOM 1904 C CA . THR A 1 240 ? -1.451 14.852 14.913 1.00 80.81 240 THR A CA 1
ATOM 1905 C C . THR A 1 240 ? -2.042 15.193 13.536 1.00 80.81 240 THR A C 1
ATOM 1907 O O . THR A 1 240 ? -3.158 14.747 13.265 1.00 80.81 240 THR A O 1
ATOM 1910 N N . PRO A 1 241 ? -1.344 15.913 12.628 1.00 81.62 241 PRO A N 1
ATOM 1911 C CA . PRO A 1 241 ? -1.861 16.168 11.281 1.00 81.62 241 PRO A CA 1
ATOM 1912 C C . PRO A 1 241 ? -2.115 14.882 10.482 1.00 81.62 241 PRO A C 1
ATOM 1914 O O . PRO A 1 241 ? -3.183 14.738 9.889 1.00 81.62 241 PRO A O 1
ATOM 1917 N N . LEU A 1 242 ? -1.176 13.932 10.537 1.00 80.94 242 LEU A N 1
ATOM 1918 C CA . LEU A 1 242 ? -1.285 12.621 9.896 1.00 80.94 242 LEU A CA 1
ATOM 1919 C C . LEU A 1 242 ? -2.462 11.823 10.463 1.00 80.94 242 LEU A C 1
ATOM 1921 O O . LEU A 1 242 ? -3.332 11.377 9.717 1.00 80.94 242 LEU A O 1
ATOM 1925 N N . THR A 1 243 ? -2.535 11.694 11.788 1.00 80.69 243 THR A N 1
ATOM 1926 C CA . THR A 1 243 ? -3.619 10.978 12.469 1.00 80.69 243 THR A CA 1
ATOM 1927 C C . THR A 1 243 ? -4.978 11.590 12.133 1.00 80.69 243 THR A C 1
ATOM 1929 O O . THR A 1 243 ? -5.913 10.864 11.801 1.00 80.69 243 THR A O 1
ATOM 1932 N N . ASN A 1 244 ? -5.094 12.920 12.141 1.00 84.31 244 ASN A N 1
ATOM 1933 C CA . ASN A 1 244 ? -6.330 13.610 11.776 1.00 84.31 244 ASN A CA 1
ATOM 1934 C C . ASN A 1 244 ? -6.717 13.371 10.315 1.00 84.31 244 ASN A C 1
ATOM 1936 O O . ASN A 1 244 ? -7.899 13.186 10.022 1.00 84.31 244 ASN A O 1
ATOM 1940 N N . TRP A 1 245 ? -5.746 13.365 9.400 1.00 85.81 245 TRP A N 1
ATOM 1941 C CA . TRP A 1 245 ? -5.994 13.065 7.994 1.00 85.81 245 TRP A CA 1
ATOM 1942 C C . TRP A 1 245 ? -6.500 11.630 7.814 1.00 85.81 245 TRP A C 1
ATOM 1944 O O . TRP A 1 245 ? -7.539 11.430 7.190 1.00 85.81 245 TRP A O 1
ATOM 1954 N N . ILE A 1 246 ? -5.851 10.647 8.450 1.00 83.31 246 ILE A N 1
ATOM 1955 C CA . ILE A 1 246 ? -6.268 9.236 8.414 1.00 83.31 246 ILE A CA 1
ATOM 1956 C C . ILE A 1 246 ? -7.689 9.084 8.967 1.00 83.31 246 ILE A C 1
ATOM 1958 O O . ILE A 1 246 ? -8.545 8.467 8.335 1.00 83.31 246 ILE A O 1
ATOM 1962 N N . VAL A 1 247 ? -7.981 9.694 10.119 1.00 83.38 247 VAL A N 1
ATOM 1963 C CA . VAL A 1 247 ? -9.321 9.660 10.724 1.00 83.38 247 VAL A CA 1
ATOM 1964 C C . VAL A 1 247 ? -10.370 10.250 9.779 1.00 83.38 247 VAL A C 1
ATOM 1966 O O . VAL A 1 247 ? -11.448 9.675 9.626 1.00 83.38 247 VAL A O 1
ATOM 1969 N N . ARG A 1 248 ? -10.075 11.375 9.115 1.00 86.25 248 ARG A N 1
ATOM 1970 C CA . ARG A 1 248 ? -10.980 11.982 8.123 1.00 86.25 248 ARG A CA 1
ATOM 1971 C C . ARG A 1 248 ? -11.199 11.069 6.921 1.00 86.25 248 ARG A C 1
ATOM 1973 O O . ARG A 1 248 ? -12.349 10.883 6.523 1.00 86.25 248 ARG A O 1
ATOM 1980 N N . TYR A 1 249 ? -10.127 10.475 6.401 1.00 85.12 249 TYR A N 1
ATOM 1981 C CA . TYR A 1 249 ? -10.179 9.530 5.293 1.00 85.12 249 TYR A CA 1
ATOM 1982 C C . TYR A 1 249 ? -11.129 8.364 5.603 1.00 85.12 249 TYR A C 1
ATOM 1984 O O . TYR A 1 249 ? -12.105 8.171 4.884 1.00 85.12 249 TYR A O 1
ATOM 1992 N N . PHE A 1 250 ? -10.942 7.655 6.722 1.00 82.31 250 PHE A N 1
ATOM 1993 C CA . PHE A 1 250 ? -11.809 6.526 7.090 1.00 82.31 250 PHE A CA 1
ATOM 1994 C C . PHE A 1 250 ? -13.247 6.956 7.441 1.00 82.31 250 PHE A C 1
ATOM 1996 O O . PHE A 1 250 ? -14.209 6.270 7.081 1.00 82.31 250 PHE A O 1
ATOM 2003 N N . ASN A 1 251 ? -13.436 8.110 8.095 1.00 80.50 251 ASN A N 1
ATOM 2004 C CA . ASN A 1 251 ? -14.772 8.596 8.464 1.00 80.50 251 ASN A CA 1
ATOM 2005 C C . ASN A 1 251 ? -15.659 8.921 7.251 1.00 80.50 251 ASN A C 1
ATOM 2007 O O . ASN A 1 251 ? -16.868 8.691 7.331 1.00 80.50 251 ASN A O 1
ATOM 2011 N N . LYS A 1 252 ? -15.083 9.382 6.128 1.00 82.00 252 LYS A N 1
ATOM 2012 C CA . LYS A 1 252 ? -15.815 9.644 4.871 1.00 82.00 252 LYS A CA 1
ATOM 2013 C C . LYS A 1 252 ? -16.636 8.429 4.418 1.00 82.00 252 LYS A C 1
ATOM 2015 O O . LYS A 1 252 ? -17.747 8.581 3.916 1.00 82.00 252 LYS A O 1
ATOM 2020 N N . TYR A 1 253 ? -16.110 7.224 4.628 1.00 73.88 253 TYR A N 1
ATOM 2021 C CA . TYR A 1 253 ? -16.743 5.976 4.191 1.00 73.88 253 TYR A CA 1
ATOM 2022 C C . TYR A 1 253 ? -17.631 5.337 5.258 1.00 73.88 253 TYR A C 1
ATOM 2024 O O . TYR A 1 253 ? -18.540 4.589 4.916 1.00 73.88 253 TYR A O 1
ATOM 2032 N N . SER A 1 254 ? -17.422 5.655 6.538 1.00 66.31 254 SER A N 1
ATOM 2033 C CA . SER A 1 254 ? -18.339 5.239 7.606 1.00 66.31 254 SER A CA 1
ATOM 2034 C C . SER A 1 254 ? -19.680 5.981 7.511 1.00 66.31 254 SER A C 1
ATOM 2036 O O . SER A 1 254 ? -20.730 5.359 7.635 1.00 66.31 254 SER A O 1
ATOM 2038 N N . GLN A 1 255 ? -19.671 7.283 7.197 1.00 61.19 255 GLN A N 1
ATOM 2039 C CA . GLN A 1 255 ? -20.898 8.092 7.105 1.00 61.19 255 GLN A CA 1
ATOM 2040 C C . GLN A 1 255 ? -21.781 7.748 5.894 1.00 61.19 255 GLN A C 1
ATOM 2042 O O . GLN A 1 255 ? -22.997 7.920 5.950 1.00 61.19 255 GLN A O 1
ATOM 2047 N N . ARG A 1 256 ? -21.196 7.227 4.808 1.00 57.34 256 ARG A N 1
ATOM 2048 C CA . ARG A 1 256 ? -21.941 6.796 3.611 1.00 57.34 256 ARG A CA 1
ATOM 2049 C C . ARG A 1 256 ? -22.819 5.566 3.847 1.00 57.34 256 ARG A C 1
ATOM 2051 O O . ARG A 1 256 ? -23.808 5.391 3.146 1.00 57.34 256 ARG A O 1
ATOM 2058 N N . ASN A 1 257 ? -22.499 4.756 4.855 1.00 51.53 257 ASN A N 1
ATOM 2059 C CA . ASN A 1 257 ? -23.261 3.556 5.199 1.00 51.53 257 ASN A CA 1
ATOM 2060 C C . ASN A 1 257 ? -24.492 3.843 6.079 1.00 51.53 257 ASN A C 1
ATOM 2062 O O . ASN A 1 257 ? -25.214 2.915 6.422 1.00 51.53 257 ASN A O 1
ATOM 2066 N N . SER A 1 258 ? -24.764 5.104 6.428 1.00 50.91 258 SER A N 1
ATOM 2067 C CA . SER A 1 258 ? -25.861 5.488 7.330 1.00 50.91 258 SER A CA 1
ATOM 2068 C C . SER A 1 258 ? -27.215 5.730 6.628 1.00 50.91 258 SER A C 1
ATOM 2070 O O . SER A 1 258 ? -28.120 6.297 7.237 1.00 50.91 258 SER A O 1
ATOM 2072 N N . GLY A 1 259 ? -27.379 5.335 5.355 1.00 51.50 259 GLY A N 1
ATOM 2073 C CA . GLY A 1 259 ? -28.555 5.653 4.526 1.00 51.50 259 GLY A CA 1
ATOM 2074 C C . GLY A 1 259 ? -29.524 4.493 4.204 1.00 51.50 259 GLY A C 1
ATOM 2075 O O . GLY A 1 259 ? -29.152 3.518 3.556 1.00 51.50 259 GLY A O 1
ATOM 2076 N N . SER A 1 260 ? -30.807 4.701 4.547 1.00 54.91 260 SER A N 1
ATOM 2077 C CA . SER A 1 260 ? -32.078 4.095 4.059 1.00 54.91 260 SER A CA 1
ATOM 2078 C C . SER A 1 260 ? -32.639 2.772 4.617 1.00 54.91 260 SER A C 1
ATOM 2080 O O . SER A 1 260 ? -33.831 2.538 4.430 1.00 54.91 260 SER A O 1
ATOM 2082 N N . THR A 1 261 ? -31.897 1.930 5.347 1.00 61.19 261 THR A N 1
ATOM 2083 C CA . THR A 1 261 ? -32.470 0.678 5.907 1.00 61.19 261 THR A CA 1
ATOM 2084 C C . THR A 1 261 ? -32.138 0.467 7.385 1.00 61.19 261 THR A C 1
ATOM 2086 O O . THR A 1 261 ? -31.099 0.910 7.870 1.00 61.19 261 THR A O 1
ATOM 2089 N N . ILE A 1 262 ? -33.008 -0.247 8.112 1.00 59.03 262 ILE A N 1
ATOM 2090 C CA . ILE A 1 262 ? -32.817 -0.592 9.537 1.00 59.03 262 ILE A CA 1
ATOM 2091 C C . ILE A 1 262 ? -31.485 -1.335 9.744 1.00 59.03 262 ILE A C 1
ATOM 2093 O O . ILE A 1 262 ? -30.756 -1.059 10.692 1.00 59.03 262 ILE A O 1
ATOM 2097 N N . ASN A 1 263 ? -31.116 -2.214 8.808 1.00 56.50 263 ASN A N 1
ATOM 2098 C CA . ASN A 1 263 ? -29.837 -2.927 8.834 1.00 56.50 263 ASN A CA 1
ATOM 2099 C C . ASN A 1 263 ? -28.637 -1.983 8.659 1.00 56.50 263 ASN A C 1
ATOM 2101 O O . ASN A 1 263 ? -27.634 -2.152 9.346 1.00 56.50 263 ASN A O 1
ATOM 2105 N N . ALA A 1 264 ? -28.741 -0.963 7.802 1.00 56.34 264 ALA A N 1
ATOM 2106 C CA . ALA A 1 264 ? -27.704 0.056 7.640 1.00 56.34 264 ALA A CA 1
ATOM 2107 C C . ALA A 1 264 ? -27.543 0.921 8.905 1.00 56.34 264 ALA A C 1
ATOM 2109 O O . ALA A 1 264 ? -26.421 1.201 9.321 1.00 56.34 264 ALA A O 1
ATOM 2110 N N . ALA A 1 265 ? -28.646 1.259 9.581 1.00 56.53 265 ALA A N 1
ATOM 2111 C CA . ALA A 1 265 ? -28.616 1.972 10.860 1.00 56.53 265 ALA A CA 1
ATOM 2112 C C . ALA A 1 265 ? -27.985 1.134 11.990 1.00 56.53 265 ALA A C 1
ATOM 2114 O O . ALA A 1 265 ? -27.166 1.644 12.753 1.00 56.53 265 ALA A O 1
ATOM 2115 N N . LEU A 1 266 ? -28.300 -0.165 12.066 1.00 56.50 266 LEU A N 1
ATOM 2116 C CA . LEU A 1 266 ? -27.705 -1.093 13.038 1.00 56.50 266 LEU A CA 1
ATOM 2117 C C . LEU A 1 266 ? -26.211 -1.340 12.772 1.00 56.50 266 LEU A C 1
ATOM 2119 O O . LEU A 1 266 ? -25.415 -1.376 13.709 1.00 56.50 266 LEU A O 1
ATOM 2123 N N . LEU A 1 267 ? -25.807 -1.455 11.502 1.00 55.25 267 LEU A N 1
ATOM 2124 C CA . LEU A 1 267 ? -24.394 -1.527 11.113 1.00 55.25 267 LEU A CA 1
ATOM 2125 C C . LEU A 1 267 ? -23.662 -0.215 11.433 1.00 55.25 267 LEU A C 1
ATOM 2127 O O . LEU A 1 267 ? -22.550 -0.250 11.963 1.00 55.25 267 LEU A O 1
ATOM 2131 N N . GLY A 1 268 ? -24.316 0.927 11.197 1.00 57.78 268 GLY A N 1
ATOM 2132 C CA . GLY A 1 268 ? -23.868 2.272 11.566 1.00 57.78 268 GLY A CA 1
ATOM 2133 C C . GLY A 1 268 ? -23.681 2.480 13.075 1.00 57.78 268 GLY A C 1
ATOM 2134 O O . GLY A 1 268 ? -22.837 3.280 13.475 1.00 57.78 268 GLY A O 1
ATOM 2135 N N . ALA A 1 269 ? -24.400 1.715 13.902 1.00 64.94 269 ALA A N 1
ATOM 2136 C CA . ALA A 1 269 ? -24.309 1.738 15.361 1.00 64.94 269 ALA A CA 1
ATOM 2137 C C . ALA A 1 269 ? -23.210 0.823 15.937 1.00 64.94 269 ALA A C 1
ATOM 2139 O O . ALA A 1 269 ? -22.937 0.877 17.137 1.00 64.94 269 ALA A O 1
ATOM 2140 N N . SER A 1 270 ? -22.567 -0.020 15.117 1.00 80.31 270 SER A N 1
ATOM 2141 C CA . SER A 1 270 ? -21.487 -0.882 15.603 1.00 80.31 270 SER A CA 1
ATOM 2142 C C . SER A 1 270 ? -20.249 -0.059 15.993 1.00 80.31 270 SER A C 1
ATOM 2144 O O . SER A 1 270 ? -19.793 0.765 15.195 1.00 80.31 270 SER A O 1
ATOM 2146 N N . PRO A 1 271 ? -19.640 -0.300 17.170 1.00 83.06 271 PRO A N 1
ATOM 2147 C CA . PRO A 1 271 ? -18.431 0.408 17.598 1.00 83.06 271 PRO A CA 1
ATOM 2148 C C . PRO A 1 271 ? -17.208 0.071 16.732 1.00 83.06 271 PRO A C 1
ATOM 2150 O O . PRO A 1 271 ? -16.236 0.826 16.722 1.00 83.06 271 PRO A O 1
ATOM 2153 N N . VAL A 1 272 ? -17.238 -1.043 15.991 1.00 84.56 272 VAL A N 1
ATOM 2154 C CA . VAL A 1 272 ? -16.160 -1.467 15.090 1.00 84.56 272 VAL A CA 1
ATOM 2155 C C . VAL A 1 272 ? -16.742 -1.821 13.728 1.00 84.56 272 VAL A C 1
ATOM 2157 O O . VAL A 1 272 ? -17.506 -2.776 13.594 1.00 84.56 272 VAL A O 1
ATOM 2160 N N . GLN A 1 273 ? -16.349 -1.074 12.702 1.00 85.00 273 GLN A N 1
ATOM 2161 C CA . GLN A 1 273 ? -16.906 -1.193 11.353 1.00 85.00 273 GLN A CA 1
ATOM 2162 C C . GLN A 1 273 ? -15.814 -1.502 10.336 1.00 85.00 273 GLN A C 1
ATOM 2164 O O . GLN A 1 273 ? -14.709 -0.986 10.453 1.00 85.00 273 GLN A O 1
ATOM 2169 N N . CYS A 1 274 ? -16.136 -2.287 9.310 1.00 85.12 274 CYS A N 1
ATOM 2170 C CA . CYS A 1 274 ? -15.350 -2.309 8.076 1.00 85.12 274 CYS A CA 1
ATOM 2171 C C . CYS A 1 274 ? -15.982 -1.315 7.103 1.00 85.12 274 CYS A C 1
ATOM 2173 O O . CYS A 1 274 ? -17.206 -1.275 6.962 1.00 85.12 274 CYS A O 1
ATOM 2175 N N . ALA A 1 275 ? -15.160 -0.509 6.448 1.00 84.38 275 ALA A N 1
ATOM 2176 C CA . ALA A 1 275 ? -15.592 0.467 5.467 1.00 84.38 275 ALA A CA 1
ATOM 2177 C C . ALA A 1 275 ? -15.242 0.010 4.046 1.00 84.38 275 ALA A C 1
ATOM 2179 O O . ALA A 1 275 ? -14.431 -0.887 3.829 1.00 84.38 275 ALA A O 1
ATOM 2180 N N . GLN A 1 276 ? -15.852 0.665 3.059 1.00 84.75 276 GLN A N 1
ATOM 2181 C CA . GLN A 1 276 ? -15.585 0.423 1.636 1.00 84.75 276 GLN A CA 1
ATOM 2182 C C . GLN A 1 276 ? -14.263 1.055 1.162 1.00 84.75 276 GLN A C 1
ATOM 2184 O O . GLN A 1 276 ? -13.960 1.037 -0.026 1.00 84.75 276 GLN A O 1
ATOM 2189 N N . CYS A 1 277 ? -13.489 1.643 2.076 1.00 84.06 277 CYS A N 1
ATOM 2190 C CA . CYS A 1 277 ? -12.248 2.324 1.754 1.00 84.06 277 CYS A CA 1
ATOM 2191 C C . CYS A 1 277 ? -11.094 1.343 1.550 1.00 84.06 277 CYS A C 1
ATOM 2193 O O . CYS A 1 277 ? -10.991 0.306 2.215 1.00 84.06 277 CYS A O 1
ATOM 2195 N N . MET A 1 278 ? -10.200 1.695 0.633 1.00 88.56 278 MET A N 1
ATOM 2196 C CA . MET A 1 278 ? -8.995 0.919 0.369 1.00 88.56 278 MET A CA 1
ATOM 2197 C C . MET A 1 278 ? -7.950 1.141 1.472 1.00 88.56 278 MET A C 1
ATOM 2199 O O . MET A 1 278 ? -7.974 2.178 2.150 1.00 88.56 278 MET A O 1
ATOM 2203 N N . PRO A 1 279 ? -7.046 0.174 1.702 1.00 86.31 279 PRO A N 1
ATOM 2204 C CA . PRO A 1 279 ? -5.942 0.367 2.630 1.00 86.31 279 PRO A CA 1
ATOM 2205 C C . PRO A 1 279 ? -5.017 1.505 2.172 1.00 86.31 279 PRO A C 1
ATOM 2207 O O . PRO A 1 279 ? -4.885 1.782 0.981 1.00 86.31 279 PRO A O 1
ATOM 2210 N N . LEU A 1 280 ? -4.365 2.153 3.136 1.00 88.69 280 LEU A N 1
ATOM 2211 C CA . LEU A 1 280 ? -3.412 3.233 2.890 1.00 88.69 280 LEU A CA 1
ATOM 2212 C C . LEU A 1 280 ? -1.977 2.705 2.926 1.00 88.69 280 LEU A C 1
ATOM 2214 O O . LEU A 1 280 ? -1.633 1.917 3.812 1.00 88.69 280 LEU A O 1
ATOM 2218 N N . ILE A 1 281 ? -1.122 3.184 2.022 1.00 86.25 281 ILE A N 1
ATOM 2219 C CA . ILE A 1 281 ? 0.324 2.929 2.074 1.00 86.25 281 ILE A CA 1
ATOM 2220 C C . ILE A 1 281 ? 0.991 4.118 2.762 1.00 86.25 281 ILE A C 1
ATOM 2222 O O . ILE A 1 281 ? 0.931 5.221 2.239 1.00 86.25 281 ILE A O 1
ATOM 2226 N N . VAL A 1 282 ? 1.643 3.897 3.902 1.00 83.00 282 VAL A N 1
ATOM 2227 C CA . VAL A 1 282 ? 2.491 4.880 4.591 1.00 83.00 282 VAL A CA 1
ATOM 2228 C C . VAL A 1 282 ? 3.953 4.563 4.319 1.00 83.00 282 VAL A C 1
ATOM 2230 O O . VAL A 1 282 ? 4.410 3.453 4.573 1.00 83.00 282 VAL A O 1
ATOM 2233 N N . GLN A 1 283 ? 4.709 5.549 3.867 1.00 76.75 283 GLN A N 1
ATOM 2234 C CA . GLN A 1 283 ? 6.163 5.510 3.828 1.00 76.75 283 GLN A CA 1
ATOM 2235 C C . GLN A 1 283 ? 6.729 6.276 5.010 1.00 76.75 283 GLN A C 1
ATOM 2237 O O . GLN A 1 283 ? 6.260 7.372 5.285 1.00 76.75 283 GLN A O 1
ATOM 2242 N N . ASP A 1 284 ? 7.770 5.744 5.643 1.00 73.62 284 ASP A N 1
ATOM 2243 C CA . ASP A 1 284 ? 8.704 6.538 6.435 1.00 73.62 284 ASP A CA 1
ATOM 2244 C C . ASP A 1 284 ? 10.137 6.427 5.882 1.00 73.62 284 ASP A C 1
ATOM 2246 O O . ASP A 1 284 ? 10.409 5.620 4.987 1.00 73.62 284 ASP A O 1
ATOM 2250 N N . ASN A 1 285 ? 11.072 7.222 6.418 1.00 54.91 285 ASN A N 1
ATOM 2251 C CA . ASN A 1 285 ? 12.482 7.267 5.992 1.00 54.91 285 ASN A CA 1
ATOM 2252 C C . ASN A 1 285 ? 13.240 5.918 6.020 1.00 54.91 285 ASN A C 1
ATOM 2254 O O . ASN A 1 285 ? 14.418 5.880 5.662 1.00 54.91 285 ASN A O 1
ATOM 2258 N N . LYS A 1 286 ? 12.634 4.815 6.481 1.00 53.66 286 LYS A N 1
ATOM 2259 C CA . LYS A 1 286 ? 13.278 3.495 6.526 1.00 53.66 286 LYS A CA 1
ATOM 2260 C C . LYS A 1 286 ? 12.432 2.379 5.908 1.00 53.66 286 LYS A C 1
ATOM 2262 O O . LYS A 1 286 ? 13.030 1.425 5.423 1.00 53.66 286 LYS A O 1
ATOM 2267 N N . HIS A 1 287 ? 11.097 2.439 5.957 1.00 49.97 287 HIS A N 1
ATOM 2268 C CA . HIS A 1 287 ? 10.206 1.356 5.521 1.00 49.97 287 HIS A CA 1
ATOM 2269 C C . HIS A 1 287 ? 8.848 1.857 5.006 1.00 49.97 287 HIS A C 1
ATOM 2271 O O . HIS A 1 287 ? 8.252 2.787 5.545 1.00 49.97 287 HIS A O 1
ATOM 2277 N N . SER A 1 288 ? 8.301 1.144 4.022 1.00 48.84 288 SER A N 1
ATOM 2278 C CA . SER A 1 288 ? 6.900 1.254 3.615 1.00 48.84 288 SER A CA 1
ATOM 2279 C C . SER A 1 288 ? 6.032 0.314 4.464 1.00 48.84 288 SER A C 1
ATOM 2281 O O . SER A 1 288 ? 6.352 -0.868 4.599 1.00 48.84 288 SER A O 1
ATOM 2283 N N . ARG A 1 289 ? 4.899 0.782 4.989 1.00 62.53 289 ARG A N 1
ATOM 2284 C CA . ARG A 1 289 ? 3.913 -0.004 5.750 1.00 62.53 289 ARG A CA 1
ATOM 2285 C C . ARG A 1 289 ? 2.512 0.224 5.191 1.00 62.53 289 ARG A C 1
ATOM 2287 O O . ARG A 1 289 ? 2.192 1.316 4.743 1.00 62.53 289 ARG A O 1
ATOM 2294 N N . MET A 1 290 ? 1.657 -0.786 5.268 1.00 42.53 290 MET A N 1
ATOM 2295 C CA . MET A 1 290 ? 0.226 -0.622 5.021 1.00 42.53 290 MET A CA 1
ATOM 2296 C C . MET A 1 290 ? -0.490 -0.362 6.348 1.00 42.53 290 MET A C 1
ATOM 2298 O O . MET A 1 290 ? -0.291 -1.107 7.308 1.00 42.53 290 MET A O 1
ATOM 2302 N N . VAL A 1 291 ? -1.301 0.695 6.420 1.00 52.00 291 VAL A N 1
ATOM 2303 C CA . VAL A 1 291 ? -2.041 1.046 7.639 1.00 52.00 291 VAL A CA 1
ATOM 2304 C C . VAL A 1 291 ? -3.457 0.491 7.574 1.00 52.00 291 VAL A C 1
ATOM 2306 O O . VAL A 1 291 ? -4.306 0.974 6.826 1.00 52.00 291 VAL A O 1
ATOM 2309 N N . ASN A 1 292 ? -3.700 -0.497 8.432 1.00 40.34 292 ASN A N 1
ATOM 2310 C CA . ASN A 1 292 ? -5.020 -0.944 8.853 1.00 40.34 292 ASN A CA 1
ATOM 2311 C C . ASN A 1 292 ? -5.193 -0.419 10.284 1.00 40.34 292 ASN A C 1
ATOM 2313 O O . ASN A 1 292 ? -4.377 -0.734 11.142 1.00 40.34 292 ASN A O 1
ATOM 2317 N N . PHE A 1 293 ? -6.159 0.466 10.514 1.00 35.41 293 PHE A N 1
ATOM 2318 C CA . PHE A 1 293 ? -6.254 1.282 11.728 1.00 35.41 293 PHE A CA 1
ATOM 2319 C C . PHE A 1 293 ? -6.193 0.472 13.044 1.00 35.41 293 PHE A C 1
ATOM 2321 O O . PHE A 1 293 ? -7.125 -0.261 13.368 1.00 35.41 293 PHE A O 1
ATOM 2328 N N . ASP A 1 294 ? -5.122 0.685 13.816 1.00 30.77 294 ASP A N 1
ATOM 2329 C CA . ASP A 1 294 ? -5.119 0.789 15.280 1.00 30.77 294 ASP A CA 1
ATOM 2330 C C . ASP A 1 294 ? -4.061 1.840 15.670 1.00 30.77 294 ASP A C 1
ATOM 2332 O O . ASP A 1 294 ? -3.053 2.034 14.983 1.00 30.77 294 ASP A O 1
ATOM 2336 N N . SER A 1 295 ? -4.348 2.614 16.708 1.00 32.66 295 SER A N 1
ATOM 2337 C CA . SER A 1 295 ? -3.635 3.834 17.069 1.00 32.66 295 SER A CA 1
ATOM 2338 C C . SER A 1 295 ? -2.217 3.549 17.567 1.00 32.66 295 SER A C 1
ATOM 2340 O O . SER A 1 295 ? -2.051 3.181 18.723 1.00 32.66 295 SER A O 1
ATOM 2342 N N . GLN A 1 296 ? -1.206 3.760 16.719 1.00 31.72 296 GLN A N 1
ATOM 2343 C CA . GLN A 1 296 ? 0.069 4.433 17.030 1.00 31.72 296 GLN A CA 1
ATOM 2344 C C . GLN A 1 296 ? 1.032 4.286 15.845 1.00 31.72 296 GLN A C 1
ATOM 2346 O O . GLN A 1 296 ? 1.627 3.237 15.611 1.00 31.72 296 GLN A O 1
ATOM 2351 N N . ILE A 1 297 ? 1.197 5.371 15.094 1.00 36.38 297 ILE A N 1
ATOM 2352 C CA . ILE A 1 297 ? 2.245 5.492 14.084 1.00 36.38 297 ILE A CA 1
ATOM 2353 C C . ILE A 1 297 ? 3.507 5.975 14.817 1.00 36.38 297 ILE A C 1
ATOM 2355 O O . ILE A 1 297 ? 3.449 6.918 15.602 1.00 36.38 297 ILE A O 1
ATOM 2359 N N . SER A 1 298 ? 4.635 5.287 14.644 1.00 28.77 298 SER A N 1
ATOM 2360 C CA . SER A 1 298 ? 5.899 5.622 15.311 1.00 28.77 298 SER A CA 1
ATOM 2361 C C . SER A 1 298 ? 6.613 6.790 14.630 1.00 28.77 298 SER A C 1
ATOM 2363 O O . SER A 1 298 ? 6.602 6.889 13.411 1.00 28.77 298 SER A O 1
ATOM 2365 N N . TYR A 1 299 ? 7.271 7.637 15.423 1.00 28.89 299 TYR A N 1
ATOM 2366 C CA . TYR A 1 299 ? 8.001 8.832 14.995 1.00 28.89 299 TYR A CA 1
ATOM 2367 C C . TYR A 1 299 ? 9.142 8.530 14.013 1.00 28.89 299 TYR A C 1
ATOM 2369 O O . TYR A 1 299 ? 10.203 8.037 14.400 1.00 28.89 299 TYR A O 1
ATOM 2377 N N . THR A 1 300 ? 8.952 8.925 12.762 1.00 29.89 300 THR A N 1
ATOM 2378 C CA . THR A 1 300 ? 10.008 9.035 11.756 1.00 29.89 300 THR A CA 1
ATOM 2379 C C . THR A 1 300 ? 9.707 10.268 10.907 1.00 29.89 300 THR A C 1
ATOM 2381 O O . THR A 1 300 ? 8.564 10.529 10.543 1.00 29.89 300 THR A O 1
ATOM 2384 N N . THR A 1 301 ? 10.728 11.095 10.693 1.00 30.16 301 THR A N 1
ATOM 2385 C CA . THR A 1 301 ? 10.664 12.333 9.909 1.00 30.16 301 THR A CA 1
ATOM 2386 C C . THR A 1 301 ? 10.244 12.011 8.476 1.00 30.16 301 THR A C 1
ATOM 2388 O O . THR A 1 301 ? 10.825 11.105 7.889 1.00 30.16 301 THR A O 1
ATOM 2391 N N . GLY A 1 302 ? 9.266 12.745 7.940 1.00 32.47 302 GLY A N 1
ATOM 2392 C CA . GLY A 1 302 ? 8.712 12.535 6.599 1.00 32.47 302 GLY A CA 1
ATOM 2393 C C . GLY A 1 302 ? 7.851 11.278 6.527 1.00 32.47 302 GLY A C 1
ATOM 2394 O O . GLY A 1 302 ? 8.369 10.160 6.533 1.00 32.47 302 GLY A O 1
ATOM 2395 N N . MET A 1 303 ? 6.529 11.461 6.477 1.00 42.25 303 MET A N 1
ATOM 2396 C CA . MET A 1 303 ? 5.611 10.368 6.179 1.00 42.25 303 MET A CA 1
ATOM 2397 C C . MET A 1 303 ? 4.797 10.684 4.943 1.00 42.25 303 MET A C 1
ATOM 2399 O O . MET A 1 303 ? 4.070 11.672 4.925 1.00 42.25 303 MET A O 1
ATOM 2403 N N . THR A 1 304 ? 4.882 9.819 3.938 1.00 35.31 304 THR A N 1
ATOM 2404 C CA . THR A 1 304 ? 4.101 9.967 2.711 1.00 35.31 304 THR A CA 1
ATOM 2405 C C . THR A 1 304 ? 3.020 8.904 2.669 1.00 35.31 304 THR A C 1
ATOM 2407 O O . THR A 1 304 ? 3.299 7.714 2.801 1.00 35.31 304 THR A O 1
ATOM 2410 N N . LEU A 1 305 ? 1.780 9.335 2.483 1.00 50.34 305 LEU A N 1
ATOM 2411 C CA . LEU A 1 305 ? 0.629 8.467 2.300 1.00 50.34 305 LEU A CA 1
ATOM 2412 C C . LEU A 1 305 ? 0.295 8.349 0.814 1.00 50.34 305 LEU A C 1
ATOM 2414 O O . LEU A 1 305 ? 0.195 9.369 0.136 1.00 50.34 305 LEU A O 1
ATOM 2418 N N . ILE A 1 306 ? 0.071 7.126 0.328 1.00 41.97 306 ILE A N 1
ATOM 2419 C CA . ILE A 1 306 ? -0.706 6.905 -0.895 1.00 41.97 306 ILE A CA 1
ATOM 2420 C C . ILE A 1 306 ? -2.068 6.383 -0.510 1.00 41.97 306 ILE A C 1
ATOM 2422 O O . ILE A 1 306 ? -2.196 5.364 0.181 1.00 41.97 306 ILE A O 1
ATOM 2426 N N . PHE A 1 307 ? -3.070 7.045 -1.055 1.00 53.53 307 PHE A N 1
ATOM 2427 C CA . PHE A 1 307 ? -4.393 6.486 -1.199 1.00 53.53 307 PHE A CA 1
ATOM 2428 C C . PHE A 1 307 ? -4.636 6.140 -2.670 1.00 53.53 307 PHE A C 1
ATOM 2430 O O . PHE A 1 307 ? -4.360 6.951 -3.551 1.00 53.53 307 PHE A O 1
ATOM 2437 N N . VAL A 1 308 ? -5.141 4.934 -2.927 1.00 47.62 308 VAL A N 1
ATOM 2438 C CA . VAL A 1 308 ? -5.462 4.439 -4.268 1.00 47.62 308 VAL A CA 1
ATOM 2439 C C . VAL A 1 308 ? -6.943 4.083 -4.281 1.00 47.62 308 VAL A C 1
ATOM 2441 O O . VAL A 1 308 ? -7.355 3.208 -3.519 1.00 47.62 308 VAL A O 1
ATOM 2444 N N . GLY A 1 309 ? -7.745 4.744 -5.123 1.00 41.91 309 GLY A N 1
ATOM 2445 C CA . GLY A 1 309 ? -9.110 4.281 -5.388 1.00 41.91 309 GLY A CA 1
ATOM 2446 C C . GLY A 1 309 ? -10.255 5.293 -5.512 1.00 41.91 309 GLY A C 1
ATOM 2447 O O . GLY A 1 309 ? -11.300 4.850 -5.981 1.00 41.91 309 GLY A O 1
ATOM 2448 N N . ASP A 1 310 ? -10.129 6.594 -5.199 1.00 41.28 310 ASP A N 1
ATOM 2449 C CA . ASP A 1 310 ? -11.237 7.551 -5.454 1.00 41.28 310 ASP A CA 1
ATOM 2450 C C . ASP A 1 310 ? -10.929 8.547 -6.582 1.00 41.28 310 ASP A C 1
ATOM 2452 O O . ASP A 1 310 ? -10.082 9.429 -6.453 1.00 41.28 310 ASP A O 1
ATOM 2456 N N . ARG A 1 311 ? -11.776 8.510 -7.613 1.00 33.97 311 ARG A N 1
ATOM 2457 C CA . ARG A 1 311 ? -12.644 9.648 -7.944 1.00 33.97 311 ARG A CA 1
ATOM 2458 C C . ARG A 1 311 ? -14.073 9.112 -8.037 1.00 33.97 311 ARG A C 1
ATOM 2460 O O . ARG A 1 311 ? -14.311 8.147 -8.756 1.00 33.97 311 ARG A O 1
ATOM 2467 N N . LEU A 1 312 ? -14.988 9.709 -7.279 1.00 32.00 312 LEU A N 1
ATOM 2468 C CA . LEU A 1 312 ? -16.402 9.769 -7.652 1.00 32.00 312 LEU A CA 1
ATOM 2469 C C . LEU A 1 312 ? -16.627 11.156 -8.235 1.00 32.00 312 LEU A C 1
ATOM 2471 O O . LEU A 1 312 ? -16.151 12.109 -7.574 1.00 32.00 312 LEU A O 1
#

Foldseek 3Di:
DADADPQPRHGCRPPDPVRVVVVVVCVVVPDDDDDDDDDDDDDDDDDDDPDPPPPPPDDCVPQWDDADAPVDPDDDDPQKAWQVLVVVLVVLLVCVVVVNFQFAEWEDRGQIQGHDDPVLVQACQVLSVLSSLLNLQCPAPPCVVVNCLQPPPHHRISLVLQVLLVCQQVPPAPDDPPDDDDDPDPRPGGFPPVCCVVVVGRHPDSHHDDPSSSCSSCVNSVWDKDKDKDAPPDVVCFCVVVVVVVVVQRVVFLVVLCDDDPVSVVQNPDRYHYGPFGWKWKDAPRGIDTDTDDDDDDDGGMIMIMGTHDDD

pLDDT: mean 71.63, std 22.11, range [25.78, 96.56]

Sequence (312 aa):
MGLQCQLCWENIEKLTVSERQRHYDNHLEGRSSPQSGSSASRRSDSWFSKGKSKMMFVDREKEQDVFWHPAMQTPPPTNFIPGLIPVLKKALLKSHAKGTTTRAVLCYERAVYISRQMWDASWGCGYRNFLMSCAALMDQPYQPLYFPLLDQPVSPGIRNLQTWIEEAWKNGCLTLAISATSMLIKFITGFDVEGRAQLQKLVNTNKWIGTSDICAAFLSRGIPAELVDFEVTDLKKGLTPLTNWIVRYFNKYSQRNSGSTINAALLGASPVQCAQCMPLIVQDNKHSRMVNFDSQISYTTGMTLIFVGDRL

InterPro domains:
  IPR012462 UFSP1/2/DUB, catalytic domain [PF07910] (105-290)

Radius of gyration: 22.5 Å; chains: 1; bounding box: 69×53×59 Å